Protein AF-A0A6M3MIG9-F1 (afdb_monomer_lite)

Organism: NCBI:txid1070528

Structure (mmCIF, N/CA/C/O backbone):
data_AF-A0A6M3MIG9-F1
#
_entry.id   AF-A0A6M3MIG9-F1
#
loop_
_atom_site.group_PDB
_atom_site.id
_atom_site.type_symbol
_atom_site.label_atom_id
_atom_site.label_alt_id
_atom_site.label_comp_id
_atom_site.label_asym_id
_atom_site.label_entity_id
_atom_site.label_seq_id
_atom_site.pdbx_PDB_ins_code
_atom_site.Cartn_x
_atom_site.Cartn_y
_atom_site.Cartn_z
_atom_site.occupancy
_atom_site.B_iso_or_equiv
_atom_site.auth_seq_id
_atom_site.auth_comp_id
_atom_site.auth_asym_id
_atom_site.auth_atom_id
_atom_site.pdbx_PDB_model_num
ATOM 1 N N . MET A 1 1 ? 23.418 -2.971 -23.888 1.00 85.25 1 MET A N 1
ATOM 2 C CA . MET A 1 1 ? 22.030 -2.584 -23.578 1.00 85.25 1 MET A CA 1
ATOM 3 C C . MET A 1 1 ? 21.922 -1.076 -23.610 1.00 85.25 1 MET A C 1
ATOM 5 O O . MET A 1 1 ? 22.909 -0.403 -23.329 1.00 85.25 1 MET A O 1
ATOM 9 N N . GLY A 1 2 ? 20.773 -0.553 -24.011 1.00 89.44 2 GLY A N 1
ATOM 10 C CA . GLY A 1 2 ? 20.554 0.882 -24.079 1.00 89.44 2 GLY A CA 1
ATOM 11 C C . GLY A 1 2 ? 19.147 1.228 -24.534 1.00 89.44 2 GLY A C 1
ATOM 12 O O . GLY A 1 2 ? 18.265 0.370 -24.618 1.00 89.44 2 GLY A O 1
ATOM 13 N N . PHE A 1 3 ? 18.958 2.510 -24.831 1.00 93.62 3 PHE A N 1
ATOM 14 C CA . PHE A 1 3 ? 17.668 3.055 -25.225 1.00 93.62 3 PHE A CA 1
ATOM 15 C C . PHE A 1 3 ? 17.783 3.844 -26.522 1.00 93.62 3 PHE A C 1
ATOM 17 O O . PHE A 1 3 ? 18.776 4.535 -26.757 1.00 93.62 3 PHE A O 1
ATOM 24 N N . VAL A 1 4 ? 16.749 3.760 -27.351 1.00 92.81 4 VAL A N 1
ATOM 25 C CA . VAL A 1 4 ? 16.538 4.662 -28.483 1.00 92.81 4 VAL A CA 1
ATOM 26 C C . VAL A 1 4 ? 15.350 5.548 -28.147 1.00 92.81 4 VAL A C 1
ATOM 28 O O . VAL A 1 4 ? 14.291 5.037 -27.796 1.00 92.81 4 VAL A O 1
ATOM 31 N N . ILE A 1 5 ? 15.521 6.863 -28.265 1.00 92.19 5 ILE A N 1
ATOM 32 C CA . ILE A 1 5 ? 14.450 7.843 -28.066 1.00 92.19 5 ILE A CA 1
ATOM 33 C C . ILE A 1 5 ? 14.329 8.667 -29.340 1.00 92.19 5 ILE A C 1
ATOM 35 O O . ILE A 1 5 ? 15.301 9.286 -29.778 1.00 92.19 5 ILE A O 1
ATOM 39 N N . ASN A 1 6 ? 13.148 8.659 -29.959 1.00 91.56 6 ASN A N 1
ATOM 40 C CA . ASN A 1 6 ? 12.876 9.368 -31.216 1.00 91.56 6 ASN A CA 1
ATOM 41 C C . ASN A 1 6 ? 13.921 9.056 -32.307 1.00 91.56 6 ASN A C 1
ATOM 43 O O . ASN A 1 6 ? 14.416 9.944 -33.001 1.00 91.56 6 ASN A O 1
ATOM 47 N N . GLY A 1 7 ? 14.302 7.778 -32.417 1.00 87.38 7 GLY A N 1
ATOM 48 C CA . GLY A 1 7 ? 15.275 7.286 -33.399 1.00 87.38 7 GLY A CA 1
ATOM 49 C C . GLY A 1 7 ? 16.748 7.556 -33.068 1.00 87.38 7 GLY A C 1
ATOM 50 O O . GLY A 1 7 ? 17.611 7.166 -33.850 1.00 87.38 7 GLY A O 1
ATOM 51 N N . LYS A 1 8 ? 17.060 8.182 -31.927 1.00 89.19 8 LYS A N 1
ATOM 52 C CA . LYS A 1 8 ? 18.436 8.467 -31.496 1.00 89.19 8 LYS A CA 1
ATOM 53 C C . LYS A 1 8 ? 18.850 7.566 -30.341 1.00 89.19 8 LYS A C 1
ATOM 55 O O . LYS A 1 8 ? 18.114 7.441 -29.365 1.00 89.19 8 LYS A O 1
ATOM 60 N N . ILE A 1 9 ? 20.037 6.972 -30.439 1.00 90.12 9 ILE A N 1
ATOM 61 C CA . ILE A 1 9 ? 20.631 6.198 -29.344 1.00 90.12 9 ILE A CA 1
ATOM 62 C C . ILE A 1 9 ? 20.960 7.143 -28.189 1.00 90.12 9 ILE A C 1
ATOM 64 O O . ILE A 1 9 ? 21.562 8.200 -28.387 1.00 90.12 9 ILE A O 1
ATOM 68 N N . VAL A 1 10 ? 20.573 6.747 -26.980 1.00 90.56 10 VAL A N 1
ATOM 69 C CA . VAL A 1 10 ? 20.927 7.456 -25.755 1.00 90.56 10 VAL A CA 1
ATOM 70 C C . VAL A 1 10 ? 22.252 6.918 -25.242 1.00 90.56 10 VAL A C 1
ATOM 72 O O . VAL A 1 10 ? 22.324 5.816 -24.701 1.00 90.56 10 VAL A O 1
ATOM 75 N N . ASP A 1 11 ? 23.300 7.719 -25.383 1.00 86.38 11 ASP A N 1
ATOM 76 C CA . ASP A 1 11 ? 24.572 7.452 -24.728 1.00 86.38 11 ASP A CA 1
ATOM 77 C C . ASP A 1 11 ? 24.468 7.827 -23.246 1.00 86.38 11 ASP A C 1
ATOM 79 O O . ASP A 1 11 ? 24.433 9.008 -22.887 1.00 86.38 11 ASP A O 1
ATOM 83 N N . LEU A 1 12 ? 24.421 6.818 -22.376 1.00 85.19 12 LEU A N 1
ATOM 84 C CA . LEU A 1 12 ? 24.358 7.025 -20.932 1.00 85.19 12 LEU A CA 1
ATOM 85 C C . LEU A 1 12 ? 25.639 7.653 -20.372 1.00 85.19 12 LEU A C 1
ATOM 87 O O . LEU A 1 12 ? 25.607 8.173 -19.263 1.00 85.19 12 LEU A O 1
ATOM 91 N N . THR A 1 13 ? 26.762 7.650 -21.090 1.00 81.31 13 THR A N 1
ATOM 92 C CA . THR A 1 13 ? 27.988 8.337 -20.651 1.00 81.31 13 THR A CA 1
ATOM 93 C C . THR A 1 13 ? 27.956 9.842 -20.933 1.00 81.31 13 THR A C 1
ATOM 95 O O . THR A 1 13 ? 28.685 10.598 -20.292 1.00 81.31 13 THR A O 1
ATOM 98 N N . SER A 1 14 ? 27.054 10.293 -21.809 1.00 79.56 14 SER A N 1
ATOM 99 C CA . SER A 1 14 ? 26.865 11.706 -22.143 1.00 79.56 14 SER A CA 1
ATOM 100 C C . SER A 1 14 ? 26.194 12.511 -21.017 1.00 79.56 14 SER A C 1
ATOM 102 O O . SER A 1 14 ? 25.499 11.967 -20.159 1.00 79.56 14 SER A O 1
ATOM 104 N N . GLN A 1 15 ? 26.327 13.841 -21.066 1.00 77.94 15 GLN A N 1
ATOM 105 C CA . GLN A 1 15 ? 25.590 14.780 -20.202 1.00 77.94 15 GLN A CA 1
ATOM 106 C C . GLN A 1 15 ? 24.192 15.138 -20.750 1.00 77.94 15 GLN A C 1
ATOM 108 O O . GLN A 1 15 ? 23.654 16.206 -20.462 1.00 77.94 15 GLN A O 1
ATOM 113 N N . SER A 1 16 ? 23.584 14.282 -21.577 1.00 85.75 16 SER A N 1
ATOM 114 C CA . SER A 1 16 ? 22.243 14.562 -22.105 1.00 85.75 16 SER A CA 1
ATOM 115 C C . SER A 1 16 ? 21.169 14.506 -21.007 1.00 85.75 16 SER A C 1
ATOM 117 O O . SER A 1 16 ? 21.268 13.722 -20.059 1.00 85.75 16 SER A O 1
ATOM 119 N N . LYS A 1 17 ? 20.085 15.285 -21.169 1.00 84.31 17 LYS A N 1
ATOM 120 C CA . LYS A 1 17 ? 18.944 15.283 -20.229 1.00 84.31 17 LYS A CA 1
ATOM 121 C C . LYS A 1 17 ? 18.348 13.884 -20.017 1.00 84.31 17 LYS A C 1
ATOM 123 O O . LYS A 1 17 ? 17.926 13.548 -18.915 1.00 84.31 17 LYS A O 1
ATOM 128 N N . TYR A 1 18 ? 18.346 13.054 -21.063 1.00 87.50 18 TYR A N 1
ATOM 129 C CA . TYR A 1 18 ? 17.854 11.678 -20.992 1.00 87.50 18 TYR A CA 1
ATOM 130 C C . TYR A 1 18 ? 18.800 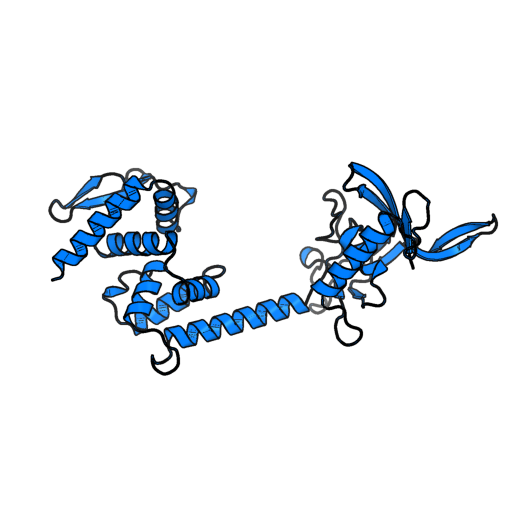10.772 -20.211 1.00 87.50 18 TYR A C 1
ATOM 132 O O . TYR A 1 18 ? 18.331 10.009 -19.374 1.00 87.50 18 TYR A O 1
ATOM 140 N N . ALA A 1 19 ? 20.112 10.880 -20.437 1.00 88.81 19 ALA A N 1
ATOM 141 C CA . ALA A 1 19 ? 21.098 10.093 -19.703 1.00 88.81 19 ALA A CA 1
ATOM 142 C C . ALA A 1 19 ? 21.037 10.373 -18.194 1.00 88.81 19 ALA A C 1
ATOM 144 O O . ALA A 1 19 ? 21.037 9.428 -17.408 1.00 88.81 19 ALA A O 1
ATOM 145 N N . ALA A 1 20 ? 20.912 11.645 -17.797 1.00 87.44 20 ALA A N 1
ATOM 146 C CA . ALA A 1 20 ? 20.727 12.029 -16.397 1.00 87.44 20 ALA A CA 1
ATOM 147 C C . ALA A 1 20 ? 19.439 11.424 -15.812 1.00 87.44 20 ALA A C 1
ATOM 149 O O . ALA A 1 20 ? 19.500 10.656 -14.856 1.00 87.44 20 ALA A O 1
ATOM 150 N N . ARG A 1 21 ? 18.289 11.655 -16.465 1.00 87.62 21 ARG A N 1
ATOM 151 C CA . ARG A 1 21 ? 16.983 11.119 -16.037 1.00 87.62 21 ARG A CA 1
ATOM 152 C C . ARG A 1 21 ? 16.985 9.595 -15.886 1.00 87.62 21 ARG A C 1
ATOM 154 O O . ARG A 1 21 ? 16.401 9.078 -14.938 1.00 87.62 21 ARG A O 1
ATOM 161 N N . ILE A 1 22 ? 17.585 8.873 -16.833 1.00 92.88 22 ILE A N 1
ATOM 162 C CA . ILE A 1 22 ? 17.652 7.407 -16.790 1.00 92.88 22 ILE A CA 1
ATOM 163 C C . ILE A 1 22 ? 18.525 6.963 -15.616 1.00 92.88 22 ILE A C 1
ATOM 165 O O . ILE A 1 22 ? 18.083 6.131 -14.830 1.00 92.88 22 ILE A O 1
ATOM 169 N N . LYS A 1 23 ? 19.719 7.542 -15.448 1.00 93.12 23 LYS A N 1
ATOM 170 C CA . LYS A 1 23 ? 20.626 7.203 -14.341 1.00 93.12 23 LYS A CA 1
ATOM 171 C C . LYS A 1 23 ? 20.009 7.462 -12.971 1.00 93.12 23 LYS A C 1
ATOM 173 O O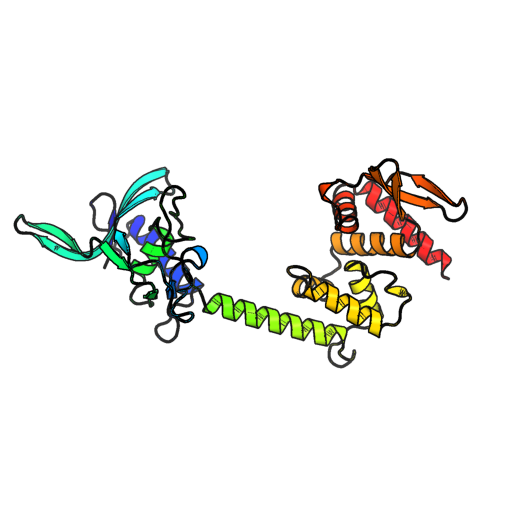 . LYS A 1 23 ? 20.127 6.610 -12.094 1.00 93.12 23 LYS A O 1
ATOM 178 N N . ASP A 1 24 ? 19.340 8.598 -12.799 1.00 92.12 24 ASP A N 1
ATOM 179 C CA . ASP A 1 24 ? 18.688 8.944 -11.537 1.00 92.12 24 ASP A CA 1
ATOM 180 C C . ASP A 1 24 ? 17.574 7.942 -11.216 1.00 92.12 24 ASP A C 1
ATOM 182 O O . ASP A 1 24 ? 17.546 7.368 -10.130 1.00 92.12 24 ASP A O 1
ATOM 186 N N . ALA A 1 25 ? 16.727 7.618 -12.198 1.00 91.94 25 ALA A N 1
ATOM 187 C CA . ALA A 1 25 ? 15.684 6.611 -12.026 1.00 91.94 25 ALA A CA 1
ATOM 188 C C . ALA A 1 25 ? 16.252 5.206 -11.755 1.00 91.94 25 ALA A C 1
ATOM 190 O O . ALA A 1 25 ? 15.705 4.459 -10.947 1.00 91.94 25 ALA A O 1
ATOM 191 N N . GLN A 1 26 ? 17.353 4.827 -12.408 1.00 94.06 26 GLN A N 1
ATOM 192 C CA . GLN A 1 26 ? 18.036 3.563 -12.134 1.00 94.06 26 GLN A CA 1
ATOM 193 C C . GLN A 1 26 ? 18.577 3.525 -10.708 1.00 94.06 26 GLN A C 1
ATOM 195 O O . GLN A 1 26 ? 18.400 2.523 -10.023 1.00 94.06 26 GLN A O 1
ATOM 200 N N . LYS A 1 27 ? 19.181 4.618 -10.235 1.00 93.12 27 LYS A N 1
ATOM 201 C CA . LYS A 1 27 ? 19.656 4.739 -8.857 1.00 93.12 27 LYS A CA 1
ATOM 202 C C . LYS A 1 27 ? 18.508 4.597 -7.855 1.00 93.12 27 LYS A C 1
ATOM 204 O O . LYS A 1 27 ? 18.625 3.795 -6.935 1.00 93.12 27 LYS A O 1
ATOM 209 N N . GLU A 1 28 ? 17.385 5.280 -8.081 1.00 91.31 28 GLU A N 1
ATOM 210 C CA . GLU A 1 28 ? 16.181 5.142 -7.249 1.00 91.31 28 GLU A CA 1
ATOM 211 C C . GLU A 1 28 ? 15.673 3.695 -7.202 1.00 91.31 28 GLU A C 1
ATOM 213 O O . GLU A 1 28 ? 15.325 3.196 -6.137 1.00 91.31 28 GLU A O 1
ATOM 218 N N . ILE A 1 29 ? 15.646 2.997 -8.343 1.00 90.75 29 ILE A N 1
ATOM 219 C CA . ILE A 1 29 ? 15.250 1.582 -8.414 1.00 90.75 29 ILE A CA 1
ATOM 220 C C . ILE A 1 29 ? 16.219 0.714 -7.601 1.00 90.75 29 ILE A C 1
ATOM 222 O O . ILE A 1 29 ? 15.779 -0.143 -6.836 1.00 90.75 29 ILE A O 1
ATOM 226 N N . ILE A 1 30 ? 17.529 0.930 -7.748 1.00 89.12 30 ILE A N 1
ATOM 227 C CA . ILE A 1 30 ? 18.557 0.172 -7.024 1.00 89.12 30 ILE A CA 1
ATOM 228 C C . ILE A 1 30 ? 18.407 0.352 -5.518 1.00 89.12 30 ILE A C 1
ATOM 230 O O . ILE A 1 30 ? 18.458 -0.634 -4.788 1.00 89.12 30 ILE A O 1
ATOM 234 N N . GLU A 1 31 ? 18.220 1.590 -5.063 1.00 87.31 31 GLU A N 1
ATOM 235 C CA . GLU A 1 31 ? 18.056 1.919 -3.648 1.00 87.31 31 GLU A CA 1
ATOM 236 C C . GLU A 1 31 ? 16.742 1.359 -3.101 1.00 87.31 31 GLU A C 1
ATOM 238 O O . GLU A 1 31 ? 16.746 0.672 -2.082 1.00 87.31 31 GLU A O 1
ATOM 243 N N . LYS A 1 32 ? 15.629 1.580 -3.810 1.00 84.38 32 LYS A N 1
ATOM 244 C CA . LYS A 1 32 ? 14.295 1.140 -3.389 1.00 84.38 32 LYS A CA 1
ATOM 245 C C . LYS A 1 32 ? 14.199 -0.375 -3.229 1.00 84.38 32 LYS A C 1
ATOM 247 O O . LYS A 1 32 ? 13.591 -0.844 -2.274 1.00 84.38 32 LYS A O 1
ATOM 252 N N . TYR A 1 33 ? 14.770 -1.126 -4.167 1.00 82.75 33 TYR A N 1
ATOM 253 C CA . TYR A 1 33 ? 14.686 -2.589 -4.189 1.00 82.75 33 TYR A CA 1
ATOM 254 C C . TYR A 1 33 ? 15.963 -3.277 -3.692 1.00 82.75 33 TYR A C 1
ATOM 256 O O . TYR A 1 33 ? 16.119 -4.486 -3.862 1.00 82.75 33 TYR A O 1
ATOM 264 N N . GLU A 1 34 ? 16.889 -2.506 -3.115 1.00 80.69 34 GLU A N 1
ATOM 265 C CA . GLU A 1 34 ? 18.177 -2.964 -2.586 1.00 80.69 34 GLU A CA 1
ATOM 266 C C . GLU A 1 34 ? 18.931 -3.915 -3.523 1.00 80.69 34 GLU A C 1
ATOM 268 O O . GLU A 1 34 ? 19.469 -4.950 -3.113 1.00 80.69 34 GLU A O 1
ATOM 273 N N . LEU A 1 35 ? 18.985 -3.555 -4.808 1.00 83.44 35 LEU A N 1
ATOM 274 C CA . LEU A 1 35 ? 19.625 -4.351 -5.852 1.00 83.44 35 LEU A CA 1
ATOM 275 C C . LEU A 1 35 ? 21.149 -4.366 -5.668 1.00 83.44 35 LEU A C 1
ATOM 277 O O . LEU A 1 35 ? 21.892 -3.618 -6.300 1.00 83.44 35 LEU A O 1
ATOM 281 N N . THR A 1 36 ? 21.639 -5.239 -4.789 1.00 74.75 36 THR A N 1
ATOM 282 C CA . THR A 1 36 ? 23.072 -5.457 -4.565 1.00 74.75 36 THR A CA 1
ATOM 283 C C . THR A 1 36 ? 23.602 -6.613 -5.414 1.00 74.75 36 THR A C 1
ATOM 285 O O . THR A 1 36 ? 22.863 -7.497 -5.842 1.00 74.75 36 THR A O 1
ATOM 288 N N . LYS A 1 37 ? 24.928 -6.670 -5.610 1.00 61.22 37 LYS A N 1
ATOM 289 C CA . LYS A 1 37 ? 25.597 -7.769 -6.336 1.00 61.22 37 LYS A CA 1
ATOM 290 C C . LYS A 1 37 ? 25.399 -9.163 -5.709 1.00 61.22 37 LYS A C 1
ATOM 292 O O . LYS A 1 37 ? 25.802 -10.134 -6.341 1.00 61.22 37 LYS A O 1
ATOM 297 N N . LYS A 1 38 ? 24.869 -9.277 -4.481 1.00 57.22 38 LYS A N 1
ATOM 298 C CA . LYS A 1 38 ? 24.836 -10.542 -3.728 1.00 57.22 38 LYS A CA 1
ATOM 299 C C . LYS A 1 38 ? 23.438 -11.080 -3.406 1.00 57.22 38 LYS A C 1
ATOM 301 O O . LYS A 1 38 ? 23.336 -12.294 -3.274 1.00 57.22 38 LYS A O 1
ATOM 306 N N . THR A 1 39 ? 22.395 -10.255 -3.251 1.00 54.25 39 THR A N 1
ATOM 307 C CA . THR A 1 39 ? 21.200 -10.731 -2.512 1.00 54.25 39 THR A CA 1
ATOM 308 C C . THR A 1 39 ? 19.829 -10.170 -2.902 1.00 54.25 39 THR A C 1
ATOM 310 O O . THR A 1 39 ? 18.873 -10.444 -2.184 1.00 54.25 39 THR A O 1
ATOM 313 N N . ALA A 1 40 ? 19.649 -9.475 -4.026 1.00 59.91 40 ALA A N 1
ATOM 314 C CA . ALA A 1 40 ? 18.302 -9.059 -4.433 1.00 59.91 40 ALA A CA 1
ATOM 315 C C . ALA A 1 40 ? 18.025 -9.369 -5.903 1.00 59.91 40 ALA A C 1
ATOM 317 O O . ALA A 1 40 ? 18.710 -8.878 -6.801 1.00 59.91 40 ALA A O 1
ATOM 318 N N . ASN A 1 41 ? 16.993 -10.183 -6.115 1.00 77.81 41 ASN A N 1
ATOM 319 C CA . ASN A 1 41 ? 16.417 -10.445 -7.421 1.00 77.81 41 ASN A CA 1
ATOM 320 C C . ASN A 1 41 ? 15.002 -9.871 -7.434 1.00 77.81 41 ASN A C 1
ATOM 322 O O . ASN A 1 41 ? 14.200 -10.185 -6.553 1.00 77.81 41 ASN A O 1
ATOM 326 N N . LEU A 1 42 ? 14.685 -9.071 -8.446 1.00 86.62 42 LEU A N 1
ATOM 327 C CA . LEU A 1 42 ? 13.318 -8.653 -8.706 1.00 86.62 42 LEU A CA 1
ATOM 328 C C . LEU A 1 42 ? 12.605 -9.734 -9.498 1.00 86.62 42 LEU A C 1
ATOM 330 O O . LEU A 1 42 ? 13.080 -10.181 -10.544 1.00 86.62 42 LEU A O 1
ATOM 334 N N . ARG A 1 43 ? 11.442 -10.141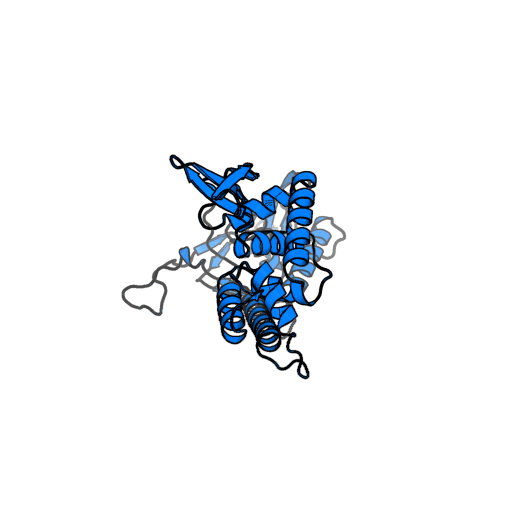 -9.000 1.00 89.12 43 ARG A N 1
ATOM 335 C CA . ARG A 1 43 ? 10.615 -11.133 -9.666 1.00 89.12 43 ARG A CA 1
ATOM 336 C C . ARG A 1 43 ? 9.463 -10.437 -10.369 1.00 89.12 43 ARG A C 1
ATOM 338 O O . ARG A 1 43 ? 8.622 -9.816 -9.736 1.00 89.12 43 ARG A O 1
ATOM 345 N N . PHE A 1 44 ? 9.401 -10.573 -11.681 1.00 90.12 44 PHE A N 1
ATOM 346 C CA . PHE A 1 44 ? 8.234 -10.194 -12.466 1.00 90.12 44 PHE A CA 1
ATOM 347 C C . PHE A 1 44 ? 7.398 -11.442 -12.724 1.00 90.12 44 PHE A C 1
ATOM 349 O O . PHE A 1 44 ? 7.952 -12.467 -13.112 1.00 90.12 44 PHE A O 1
ATOM 356 N N . VAL A 1 45 ? 6.089 -11.383 -12.483 1.00 90.00 45 VAL A N 1
ATOM 357 C CA . VAL A 1 45 ? 5.172 -12.539 -12.554 1.00 90.00 45 VAL A CA 1
ATOM 358 C C . VAL A 1 45 ? 3.849 -12.170 -13.218 1.00 90.00 45 VAL A C 1
ATOM 360 O O . VAL A 1 45 ? 3.528 -10.989 -13.367 1.00 90.00 45 VAL A O 1
ATOM 363 N N . TYR A 1 46 ? 3.044 -13.177 -13.563 1.00 88.38 46 TYR A N 1
ATOM 364 C CA . TYR A 1 46 ? 1.644 -12.943 -13.911 1.00 88.38 46 TYR A CA 1
ATOM 365 C C . TYR A 1 46 ? 0.850 -12.342 -12.731 1.00 88.38 46 TYR A C 1
ATOM 367 O O . TYR A 1 46 ? 1.013 -12.767 -11.586 1.00 88.38 46 TYR A O 1
ATOM 375 N N . PRO A 1 47 ? -0.046 -11.378 -12.990 1.00 84.88 47 PRO A N 1
ATOM 376 C CA . PRO A 1 47 ? -1.074 -10.945 -12.050 1.00 84.88 47 PRO A CA 1
ATOM 377 C C . PRO A 1 47 ? -1.971 -12.103 -11.588 1.00 84.88 47 PRO A C 1
ATOM 379 O O . PRO A 1 47 ? -2.378 -12.930 -12.402 1.00 84.88 47 PRO A O 1
ATOM 382 N N . ASP A 1 48 ? -2.333 -12.137 -10.300 1.00 81.25 48 ASP A N 1
ATOM 383 C CA . ASP A 1 48 ? -3.079 -13.265 -9.706 1.00 81.25 48 ASP A CA 1
ATOM 384 C C . ASP A 1 48 ? -4.457 -13.445 -10.351 1.00 81.25 48 ASP A C 1
ATOM 386 O O . ASP A 1 48 ? -4.922 -14.561 -10.540 1.00 81.25 48 ASP A O 1
ATOM 390 N N . ASN A 1 49 ? -5.088 -12.343 -10.758 1.00 76.44 49 ASN A N 1
ATOM 391 C CA . ASN A 1 49 ? -6.374 -12.337 -11.451 1.00 76.44 49 ASN A CA 1
ATOM 392 C C . ASN A 1 49 ? -6.307 -12.883 -12.889 1.00 76.44 49 ASN A C 1
ATOM 394 O O . ASN A 1 49 ? -7.348 -13.167 -13.480 1.00 76.44 49 ASN A O 1
ATOM 398 N N . LEU A 1 50 ? -5.111 -12.993 -13.472 1.00 77.75 50 LEU A N 1
ATOM 399 C CA . LEU A 1 50 ? -4.908 -13.631 -14.774 1.00 77.75 50 LEU A CA 1
ATOM 400 C C . LEU A 1 50 ? -4.570 -15.113 -14.642 1.00 77.75 50 LEU A C 1
ATOM 402 O O . LEU A 1 50 ? -4.781 -15.856 -15.599 1.00 77.75 50 LEU A O 1
ATOM 406 N N . ILE A 1 51 ? -4.092 -15.532 -13.470 1.00 78.31 51 ILE A N 1
ATOM 407 C CA . ILE A 1 51 ? -3.783 -16.921 -13.167 1.00 78.31 51 ILE A CA 1
ATOM 408 C C . ILE A 1 51 ? -5.087 -17.681 -12.914 1.00 78.31 51 ILE A C 1
ATOM 410 O O . ILE A 1 51 ? -5.762 -17.488 -11.904 1.00 78.31 51 ILE A O 1
ATOM 414 N N . ARG A 1 52 ? -5.444 -18.582 -13.830 1.00 75.69 52 ARG A N 1
ATOM 415 C CA . ARG A 1 52 ? -6.568 -19.507 -13.629 1.00 75.69 52 ARG A CA 1
ATOM 416 C C . ARG A 1 52 ? -6.062 -20.794 -12.997 1.00 75.69 52 ARG A C 1
ATOM 418 O O . ARG A 1 52 ? -5.040 -21.323 -13.425 1.00 75.69 52 ARG A O 1
ATOM 425 N N . LYS A 1 53 ? -6.770 -21.307 -11.987 1.00 72.12 53 LYS A N 1
ATOM 426 C CA . LYS A 1 53 ? -6.479 -22.637 -11.435 1.00 72.12 53 LYS A CA 1
ATOM 427 C C . LYS A 1 53 ? -6.757 -23.685 -12.504 1.00 72.12 53 LYS A C 1
ATOM 429 O O . LYS A 1 53 ? -7.837 -23.668 -13.086 1.00 72.12 53 LYS A O 1
ATOM 434 N N . ASN A 1 54 ? -5.803 -24.580 -12.729 1.00 72.38 54 ASN A N 1
ATOM 435 C CA . ASN A 1 54 ? -6.025 -25.727 -13.590 1.00 72.38 54 ASN A CA 1
ATOM 436 C C . ASN A 1 54 ? -6.910 -26.748 -12.851 1.00 72.38 54 ASN A C 1
ATOM 438 O O . ASN A 1 54 ? -6.522 -27.194 -11.765 1.00 72.38 54 ASN A O 1
ATOM 442 N N . PRO A 1 55 ? -8.103 -27.076 -13.386 1.00 76.19 55 PRO A N 1
ATOM 443 C CA . PRO A 1 55 ? -9.018 -28.020 -12.750 1.00 76.19 55 PRO A CA 1
ATOM 444 C C . PRO A 1 55 ? -8.450 -29.446 -12.704 1.00 76.19 55 PRO A C 1
ATOM 446 O O . PRO A 1 55 ? -8.753 -30.181 -11.768 1.00 76.19 55 PRO A O 1
ATOM 449 N N . ASP A 1 56 ? -7.572 -29.800 -13.645 1.00 79.12 56 ASP A N 1
ATOM 450 C CA . ASP A 1 56 ? -6.945 -31.119 -13.754 1.00 79.12 56 ASP A CA 1
ATOM 451 C C . ASP A 1 56 ? -5.630 -31.217 -12.956 1.00 79.12 56 ASP A C 1
ATOM 453 O O . ASP A 1 56 ? -5.198 -32.306 -12.577 1.00 79.12 56 ASP A O 1
ATOM 457 N N . ASN A 1 57 ? -4.973 -30.083 -12.670 1.00 71.31 57 ASN A N 1
ATOM 458 C CA . ASN A 1 57 ? -3.749 -30.022 -11.864 1.00 71.31 57 ASN A CA 1
ATOM 459 C C . ASN A 1 57 ? -3.698 -28.765 -10.970 1.00 71.31 57 ASN A C 1
ATOM 461 O O . ASN A 1 57 ? -3.132 -27.746 -11.373 1.00 71.31 57 ASN A O 1
ATOM 465 N N . PRO A 1 58 ? -4.179 -28.839 -9.715 1.00 69.44 58 PRO A N 1
ATOM 466 C CA . PRO A 1 58 ? -4.294 -27.678 -8.825 1.00 69.44 58 PRO A CA 1
ATOM 467 C C . PRO A 1 58 ? -2.979 -26.945 -8.514 1.00 69.44 58 PRO A C 1
ATOM 469 O O . PRO A 1 58 ? -3.011 -25.799 -8.068 1.00 69.44 58 PRO A O 1
ATOM 472 N N . ASN A 1 59 ? -1.827 -27.585 -8.746 1.00 60.38 59 ASN A N 1
ATOM 473 C CA . ASN A 1 59 ? -0.502 -27.017 -8.489 1.00 60.38 59 ASN A CA 1
ATOM 474 C C . ASN A 1 59 ? 0.078 -26.253 -9.694 1.00 60.38 59 ASN A C 1
ATOM 476 O O . ASN A 1 59 ? 1.189 -25.729 -9.600 1.00 60.38 59 ASN A O 1
ATOM 480 N N . ARG A 1 60 ? -0.630 -26.197 -10.833 1.00 55.25 60 ARG A N 1
ATOM 481 C CA . ARG A 1 60 ? -0.209 -25.457 -12.032 1.00 55.25 60 ARG A CA 1
ATOM 482 C C . ARG A 1 60 ? -1.305 -24.492 -12.501 1.00 55.25 60 ARG A C 1
ATOM 484 O O . ARG A 1 60 ? -2.488 -24.813 -12.404 1.00 55.25 60 ARG A O 1
ATOM 491 N N . PRO A 1 61 ? -0.942 -23.303 -13.002 1.00 62.78 61 PRO A N 1
ATOM 492 C CA . PRO A 1 61 ? -1.906 -22.410 -13.627 1.00 62.78 61 PRO A CA 1
ATOM 493 C C . PRO A 1 61 ? -2.353 -22.973 -14.989 1.00 62.78 61 PRO A C 1
ATOM 495 O O . PRO A 1 61 ? -1.533 -23.488 -15.743 1.00 62.78 61 PRO A O 1
ATOM 498 N N . ASP A 1 62 ? -3.646 -22.879 -15.293 1.00 65.81 62 ASP A N 1
ATOM 499 C CA . ASP A 1 62 ? -4.254 -23.252 -16.585 1.00 65.81 62 ASP A CA 1
ATOM 500 C C . ASP A 1 62 ? -3.938 -22.217 -17.671 1.00 65.81 62 ASP A C 1
ATOM 502 O O . ASP A 1 62 ? -3.628 -22.514 -18.819 1.00 65.81 62 ASP A O 1
ATOM 506 N N . HIS A 1 63 ? -3.979 -20.954 -17.256 1.00 67.50 63 HIS A N 1
ATOM 507 C CA . HIS A 1 63 ? -3.755 -19.769 -18.064 1.00 67.50 63 HIS A CA 1
ATOM 508 C C . HIS A 1 63 ? -3.135 -18.674 -17.186 1.00 67.50 63 HIS A C 1
ATOM 510 O O . HIS A 1 63 ? -3.350 -18.695 -15.968 1.00 67.50 63 HIS A O 1
ATOM 516 N N . PRO A 1 64 ? -2.416 -17.702 -17.776 1.00 62.72 64 PRO A N 1
ATOM 517 C CA . PRO A 1 64 ? -2.254 -17.476 -19.218 1.00 62.72 64 PRO A CA 1
ATOM 518 C C . PRO A 1 64 ? -1.111 -18.285 -19.860 1.00 62.72 64 PRO A C 1
ATOM 520 O O . PRO A 1 64 ? -0.139 -18.641 -19.198 1.00 62.72 64 PRO A O 1
ATOM 523 N N . ASN A 1 65 ? -1.231 -18.532 -21.172 1.00 66.69 65 ASN A N 1
ATOM 524 C CA . ASN A 1 65 ? -0.108 -18.954 -22.019 1.00 66.69 65 ASN A CA 1
ATOM 525 C C . ASN A 1 65 ? 0.945 -17.830 -22.089 1.00 66.69 65 ASN A C 1
ATOM 527 O O . ASN A 1 65 ? 0.662 -16.684 -21.716 1.00 66.69 65 ASN A O 1
ATOM 531 N N . SER A 1 66 ? 2.148 -18.141 -22.578 1.00 76.00 66 SER A N 1
ATOM 532 C CA . SER A 1 66 ? 3.179 -17.129 -22.807 1.00 76.00 66 SER A CA 1
ATOM 533 C C . SER A 1 66 ? 2.660 -15.982 -23.680 1.00 76.00 66 SER A C 1
ATOM 535 O O . SER A 1 66 ? 1.757 -16.150 -24.502 1.00 76.00 66 SER A O 1
ATOM 537 N N . PHE A 1 67 ? 3.202 -14.784 -23.473 1.00 84.31 67 PHE A N 1
ATOM 538 C CA . PHE A 1 67 ? 2.892 -13.633 -24.316 1.00 84.31 67 PHE A CA 1
ATOM 539 C C . PHE A 1 67 ? 4.176 -12.916 -24.712 1.00 84.31 67 PHE A C 1
ATOM 541 O O . PHE A 1 67 ? 5.187 -13.010 -24.021 1.00 84.31 67 PHE A O 1
ATOM 548 N N . THR A 1 68 ? 4.113 -12.158 -25.798 1.00 88.62 68 THR A N 1
ATOM 549 C CA . THR A 1 68 ? 5.245 -11.377 -26.295 1.00 88.62 68 THR A CA 1
ATOM 550 C C . THR A 1 68 ? 5.139 -9.927 -25.825 1.00 88.62 68 THR A C 1
ATOM 552 O O . THR A 1 68 ? 4.103 -9.280 -26.008 1.00 88.62 68 THR A O 1
ATOM 555 N N . LEU A 1 69 ? 6.195 -9.426 -25.181 1.00 89.31 69 LEU A N 1
ATOM 556 C CA . LEU A 1 69 ? 6.346 -8.026 -24.803 1.00 89.31 69 LEU A CA 1
ATOM 557 C C . LEU A 1 69 ? 7.176 -7.304 -25.862 1.00 89.31 69 LEU A C 1
ATOM 559 O O . LEU A 1 69 ? 8.343 -7.635 -26.054 1.00 89.31 69 LEU A O 1
ATOM 563 N N . ASP A 1 70 ? 6.594 -6.293 -26.497 1.00 90.50 70 ASP A N 1
ATOM 564 C CA . ASP A 1 70 ? 7.320 -5.430 -27.426 1.00 90.50 70 ASP A CA 1
ATOM 565 C C . ASP A 1 70 ? 8.172 -4.415 -26.651 1.00 90.50 70 ASP A C 1
ATOM 567 O O . ASP A 1 70 ? 7.680 -3.728 -25.751 1.00 90.50 70 ASP A O 1
ATOM 571 N N . TYR A 1 71 ? 9.446 -4.274 -27.017 1.00 93.81 71 TYR A N 1
ATOM 572 C CA . TYR A 1 71 ? 10.372 -3.311 -26.407 1.00 93.81 71 TYR A CA 1
ATOM 573 C C . TYR A 1 71 ? 10.315 -1.943 -27.084 1.00 93.81 71 TYR A C 1
ATOM 575 O O . TYR A 1 71 ? 11.333 -1.294 -27.327 1.00 93.81 71 TYR A O 1
ATOM 583 N N . ARG A 1 72 ? 9.095 -1.496 -27.387 1.00 94.69 72 ARG A N 1
ATOM 584 C CA . ARG A 1 72 ? 8.803 -0.194 -27.977 1.00 94.69 72 ARG A CA 1
ATOM 585 C C . ARG A 1 72 ? 7.536 0.382 -27.371 1.00 94.69 72 ARG A C 1
ATOM 587 O O . ARG A 1 72 ? 6.509 -0.288 -27.345 1.00 94.69 72 ARG A O 1
ATOM 594 N N . GLU A 1 73 ? 7.605 1.630 -26.935 1.00 94.44 73 GLU A N 1
ATOM 595 C CA . GLU A 1 73 ? 6.463 2.341 -26.376 1.00 94.44 73 GLU A CA 1
ATOM 596 C C . GLU A 1 73 ? 6.479 3.815 -26.747 1.00 94.44 73 GLU A C 1
ATOM 598 O O . GLU A 1 73 ? 7.532 4.436 -26.877 1.00 94.44 73 GLU A O 1
ATOM 603 N N . THR A 1 74 ? 5.285 4.379 -26.878 1.00 93.50 74 THR A N 1
ATOM 604 C CA . THR A 1 74 ? 5.099 5.824 -26.972 1.00 93.50 74 THR A CA 1
ATOM 605 C C . THR A 1 74 ? 4.769 6.350 -25.583 1.00 93.50 74 THR A C 1
ATOM 607 O O . THR A 1 74 ? 3.842 5.855 -24.944 1.00 93.50 74 THR A O 1
ATOM 610 N N . VAL A 1 75 ? 5.533 7.332 -25.110 1.00 90.81 75 VAL A N 1
ATOM 611 C CA . VAL A 1 75 ? 5.348 7.943 -23.787 1.00 90.81 75 VAL A CA 1
ATOM 612 C C . VAL A 1 75 ? 5.179 9.448 -23.915 1.00 90.81 75 VAL A C 1
ATOM 614 O O . VAL A 1 75 ? 5.701 10.061 -24.846 1.00 90.81 75 VAL A O 1
ATOM 617 N N . ILE A 1 76 ? 4.479 10.044 -22.956 1.00 86.81 76 ILE A N 1
ATOM 618 C CA . ILE A 1 76 ? 4.447 11.496 -22.785 1.00 86.81 76 ILE A CA 1
ATOM 619 C C . ILE A 1 76 ? 5.496 11.845 -21.732 1.00 86.81 76 ILE A C 1
ATOM 621 O O . ILE A 1 76 ? 5.457 11.352 -20.604 1.00 86.81 76 ILE A O 1
ATOM 625 N N . SER A 1 77 ? 6.475 12.652 -22.109 1.00 81.81 77 SER A N 1
ATOM 626 C CA . SER A 1 77 ? 7.531 13.106 -21.214 1.00 81.81 77 SER A CA 1
ATOM 627 C C . SER A 1 77 ? 7.018 14.117 -20.184 1.00 81.81 77 SER A C 1
ATOM 629 O O . SER A 1 77 ? 5.960 14.719 -20.369 1.00 81.81 77 SER A O 1
ATOM 631 N N . PRO A 1 78 ? 7.780 14.379 -19.104 1.00 77.25 78 PRO A N 1
ATOM 632 C CA . PRO A 1 78 ? 7.404 15.393 -18.116 1.00 77.25 78 PRO A CA 1
ATOM 633 C C . PRO A 1 78 ? 7.230 16.805 -18.696 1.00 77.25 78 PRO A C 1
ATOM 635 O O . PRO A 1 78 ? 6.494 17.605 -18.132 1.00 77.25 78 PRO A O 1
ATOM 638 N N . ASP A 1 79 ? 7.898 17.113 -19.814 1.00 81.62 79 ASP A N 1
ATOM 639 C CA . ASP A 1 79 ? 7.760 18.381 -20.542 1.00 81.62 79 ASP A CA 1
ATOM 640 C C . ASP A 1 79 ? 6.594 18.376 -21.559 1.00 81.62 79 ASP A C 1
ATOM 642 O O . ASP A 1 79 ? 6.429 19.334 -22.308 1.00 81.62 79 ASP A O 1
ATOM 646 N N . GLY A 1 80 ? 5.762 17.326 -21.566 1.00 82.81 80 GLY A N 1
ATOM 647 C CA . GLY A 1 80 ? 4.548 17.213 -22.381 1.00 82.81 80 GLY A CA 1
ATOM 648 C C . GLY A 1 80 ? 4.775 16.743 -23.820 1.00 82.81 80 GLY A C 1
ATOM 649 O O . GLY A 1 80 ? 3.818 16.664 -24.590 1.00 82.81 80 GLY A O 1
ATOM 650 N N . ASN A 1 81 ? 6.011 16.414 -24.200 1.00 88.44 81 ASN A N 1
ATOM 651 C CA . ASN A 1 81 ? 6.331 15.927 -25.539 1.00 88.44 81 ASN A CA 1
ATOM 652 C C . ASN A 1 81 ? 6.001 14.439 -25.697 1.00 88.44 81 ASN A C 1
ATOM 654 O O . ASN A 1 81 ? 6.116 13.645 -24.767 1.00 88.44 81 ASN A O 1
ATOM 658 N N . ILE A 1 82 ? 5.631 14.047 -26.915 1.00 92.75 82 ILE A N 1
ATOM 659 C CA . ILE A 1 82 ? 5.443 12.641 -27.274 1.00 92.75 82 ILE A CA 1
ATOM 660 C C . ILE A 1 82 ? 6.798 12.065 -27.702 1.00 92.75 82 ILE A C 1
ATOM 662 O O . ILE A 1 82 ? 7.451 12.590 -28.606 1.00 92.75 82 ILE A O 1
ATOM 666 N N . GLU A 1 83 ? 7.222 10.980 -27.059 1.00 93.69 83 GLU A N 1
ATOM 667 C CA . GLU A 1 83 ? 8.508 10.321 -27.289 1.00 93.69 83 GLU A CA 1
ATOM 668 C C . GLU A 1 83 ? 8.306 8.839 -27.665 1.00 93.69 83 GLU A C 1
ATOM 670 O O . GLU A 1 83 ? 7.608 8.105 -26.966 1.00 93.69 83 GLU A O 1
ATOM 675 N N . ASP A 1 84 ? 8.943 8.373 -28.747 1.00 94.19 84 ASP A N 1
ATOM 676 C CA . ASP A 1 84 ? 9.053 6.949 -29.114 1.00 94.19 84 ASP A CA 1
ATOM 677 C C . ASP A 1 84 ? 10.285 6.357 -28.432 1.00 94.19 84 ASP A C 1
ATOM 679 O O . ASP A 1 84 ? 11.419 6.626 -28.839 1.00 94.19 84 ASP A O 1
ATOM 683 N N . TRP A 1 85 ? 10.059 5.562 -27.393 1.00 94.81 85 TRP A N 1
ATOM 684 C CA . TRP A 1 85 ? 11.097 4.873 -26.643 1.00 94.81 85 TRP A CA 1
ATOM 685 C C . TRP A 1 85 ? 11.251 3.441 -27.140 1.00 94.81 85 TRP A C 1
ATOM 687 O O . TRP A 1 85 ? 10.267 2.764 -27.443 1.00 94.81 85 TRP A O 1
ATOM 697 N N . ARG A 1 86 ? 12.492 2.952 -27.183 1.00 94.81 86 ARG A N 1
ATOM 698 C CA . ARG A 1 86 ? 12.809 1.539 -27.423 1.00 94.81 86 ARG A CA 1
ATOM 699 C C . ARG A 1 86 ? 13.925 1.073 -26.510 1.00 94.81 86 ARG A C 1
ATOM 701 O O . ARG A 1 86 ? 14.918 1.783 -26.363 1.00 94.81 86 ARG A O 1
ATOM 708 N N . TYR A 1 87 ? 13.773 -0.114 -25.942 1.00 95.00 87 TYR A N 1
ATOM 709 C CA . TYR A 1 87 ? 14.842 -0.817 -25.239 1.00 95.00 87 TYR A CA 1
ATOM 710 C C . TYR A 1 87 ? 15.540 -1.779 -26.201 1.00 95.00 87 TYR A C 1
ATOM 712 O O . TYR A 1 87 ? 14.900 -2.357 -27.076 1.00 95.00 87 TYR A O 1
ATOM 720 N N . PHE A 1 88 ? 16.853 -1.938 -26.051 1.00 93.75 88 PHE A N 1
ATOM 721 C CA . PHE A 1 88 ? 17.619 -2.922 -26.808 1.00 93.75 88 PHE A CA 1
ATOM 722 C C . PHE A 1 88 ? 18.780 -3.472 -25.986 1.00 93.75 88 PHE A C 1
ATOM 724 O O . PHE A 1 88 ? 19.350 -2.788 -25.132 1.00 93.75 88 PHE A O 1
ATOM 731 N N . GLU A 1 89 ? 19.190 -4.696 -26.299 1.00 91.94 89 GLU A N 1
ATOM 732 C CA . GLU A 1 89 ? 20.375 -5.316 -25.715 1.00 91.94 89 GLU A CA 1
ATOM 733 C C . GLU A 1 89 ? 21.592 -5.169 -26.622 1.00 91.94 89 GLU A C 1
ATOM 735 O O . GLU A 1 89 ? 22.670 -4.779 -26.154 1.00 91.94 89 GLU A O 1
ATOM 740 N N . VAL A 1 90 ? 21.375 -5.389 -27.918 1.00 89.56 90 VAL A N 1
ATOM 741 C CA . VAL A 1 90 ? 22.365 -5.385 -28.991 1.00 89.56 90 VAL A CA 1
ATOM 742 C C . VAL A 1 90 ? 21.892 -4.465 -30.119 1.00 89.56 90 VAL A C 1
ATOM 744 O O . VAL A 1 90 ? 20.709 -4.434 -30.456 1.00 89.56 90 VAL A O 1
ATOM 747 N N . ALA A 1 91 ? 22.825 -3.720 -30.709 1.00 89.50 91 ALA A N 1
ATOM 748 C CA . ALA A 1 91 ? 22.610 -2.964 -31.936 1.00 89.50 91 ALA A CA 1
ATOM 749 C C . ALA A 1 91 ? 23.594 -3.467 -33.000 1.00 89.50 91 ALA A C 1
ATOM 751 O O . ALA A 1 91 ? 24.805 -3.446 -32.772 1.00 89.50 91 ALA A O 1
ATOM 752 N N . THR A 1 92 ? 23.087 -3.927 -34.140 1.00 89.00 92 THR A N 1
ATOM 753 C CA . THR A 1 92 ? 23.887 -4.480 -35.241 1.00 89.00 92 THR A CA 1
ATOM 754 C C . THR A 1 92 ? 23.567 -3.772 -36.552 1.00 89.00 92 THR A C 1
ATOM 756 O O . THR A 1 92 ? 22.394 -3.540 -36.832 1.00 89.00 92 THR A O 1
ATOM 759 N N . PRO A 1 93 ? 24.559 -3.428 -37.387 1.00 88.44 93 PRO A N 1
ATOM 760 C CA . PRO A 1 93 ? 24.289 -2.896 -38.717 1.00 88.44 93 PRO A CA 1
ATOM 761 C C . PRO A 1 93 ? 23.688 -3.984 -39.615 1.00 88.44 93 PRO A C 1
ATOM 763 O O . PRO A 1 93 ? 24.151 -5.123 -39.612 1.00 88.44 93 PRO A O 1
ATOM 766 N N . ASN A 1 94 ? 22.673 -3.626 -40.392 1.00 88.12 94 ASN A N 1
ATOM 767 C CA . ASN A 1 94 ? 22.081 -4.492 -41.404 1.00 88.12 94 ASN A CA 1
ATOM 768 C C . ASN A 1 94 ? 22.784 -4.355 -42.761 1.00 88.12 94 ASN A C 1
ATOM 770 O O . ASN A 1 94 ? 23.724 -3.574 -42.918 1.00 88.12 94 ASN A O 1
ATOM 774 N N . GLU A 1 95 ? 22.298 -5.083 -43.769 1.00 89.00 95 GLU A N 1
ATOM 775 C CA . GLU A 1 95 ? 22.866 -5.110 -45.129 1.00 89.00 95 GLU A CA 1
ATOM 776 C C . GLU A 1 95 ? 22.930 -3.730 -45.807 1.00 89.00 95 GLU A C 1
ATOM 778 O O . GLU A 1 95 ? 23.726 -3.516 -46.717 1.00 89.00 95 GLU A O 1
ATOM 783 N N . LYS A 1 96 ? 22.113 -2.771 -45.354 1.00 88.62 96 LYS A N 1
ATOM 784 C CA . LYS A 1 96 ? 22.077 -1.388 -45.855 1.00 88.62 96 LYS A CA 1
ATOM 785 C C . LYS A 1 96 ? 22.877 -0.417 -44.978 1.00 88.62 96 LYS A C 1
ATOM 787 O O . LYS A 1 96 ? 22.799 0.790 -45.186 1.00 88.62 96 LYS A O 1
ATOM 792 N N . GLY A 1 97 ? 23.604 -0.922 -43.979 1.00 83.94 97 GLY A N 1
ATOM 793 C CA . GLY A 1 97 ? 24.361 -0.125 -43.011 1.00 83.94 97 GLY A CA 1
ATOM 794 C C . GLY A 1 97 ? 23.502 0.580 -41.955 1.00 83.94 97 GLY A C 1
ATOM 795 O O . GLY A 1 97 ? 24.022 1.403 -41.204 1.00 83.94 97 GLY A O 1
ATOM 796 N N . LEU A 1 98 ? 22.200 0.283 -41.874 1.00 85.06 98 LEU A N 1
ATOM 797 C CA . LEU A 1 98 ? 21.306 0.833 -40.852 1.00 85.06 98 LEU A CA 1
ATOM 798 C C . LEU A 1 98 ? 21.366 -0.021 -39.584 1.00 85.06 98 LEU A C 1
ATOM 800 O O . LEU A 1 98 ? 21.436 -1.243 -39.663 1.00 85.06 98 LEU A O 1
ATOM 804 N N . LEU A 1 99 ? 21.306 0.609 -38.412 1.00 86.38 99 LEU A N 1
ATOM 805 C CA . LEU A 1 99 ? 21.309 -0.118 -37.142 1.00 86.38 99 LEU A CA 1
ATOM 806 C C . LEU A 1 99 ? 19.962 -0.810 -36.897 1.00 86.38 99 LEU A C 1
ATOM 808 O O . LEU A 1 99 ? 18.917 -0.162 -36.813 1.00 86.38 99 LEU A O 1
ATOM 812 N N . GLU A 1 100 ? 20.016 -2.125 -36.733 1.00 88.44 100 GLU A N 1
ATOM 813 C CA . GLU A 1 100 ? 18.950 -2.969 -36.212 1.00 88.44 100 GLU A CA 1
ATOM 814 C C . GLU A 1 100 ? 19.164 -3.225 -34.722 1.00 88.44 100 GLU A C 1
ATOM 816 O O . GLU A 1 100 ? 20.275 -3.488 -34.265 1.00 88.44 100 GLU A O 1
ATOM 821 N N . TYR A 1 101 ? 18.079 -3.133 -33.957 1.00 89.75 101 TYR A N 1
ATOM 822 C CA . TYR A 1 101 ? 18.094 -3.239 -32.503 1.00 89.75 101 TYR A CA 1
ATOM 823 C C . TYR A 1 101 ? 17.412 -4.538 -32.077 1.00 89.75 101 TYR A C 1
ATOM 825 O O . TYR A 1 101 ? 16.295 -4.821 -32.516 1.00 89.75 101 TYR A O 1
ATOM 833 N N . SER A 1 102 ? 18.079 -5.311 -31.222 1.00 87.75 102 SER A N 1
ATOM 834 C CA . SER A 1 102 ? 17.601 -6.599 -30.723 1.00 87.75 102 SER A CA 1
ATOM 835 C C . SER A 1 102 ? 17.750 -6.678 -29.197 1.00 87.75 102 SER A C 1
ATOM 837 O O . SER A 1 102 ? 18.753 -6.187 -28.671 1.00 87.75 102 SER A O 1
ATOM 839 N N . PRO A 1 103 ? 16.794 -7.276 -28.467 1.00 88.50 103 PRO A N 1
ATOM 840 C CA . PRO A 1 103 ? 15.534 -7.833 -28.963 1.00 88.50 103 PRO A CA 1
ATOM 841 C C . PRO A 1 103 ? 14.514 -6.741 -29.324 1.00 88.50 103 PRO A C 1
ATOM 843 O O . PRO A 1 103 ? 14.411 -5.726 -28.645 1.00 88.50 103 PRO A O 1
ATOM 846 N N . GLN A 1 104 ? 13.723 -6.961 -30.380 1.00 89.56 104 GLN A N 1
ATOM 847 C CA . GLN A 1 104 ? 12.558 -6.108 -30.683 1.00 89.56 104 GLN A CA 1
ATOM 848 C C . GLN A 1 104 ? 11.375 -6.425 -29.761 1.00 89.56 104 GLN A C 1
ATOM 850 O O . GLN A 1 104 ? 10.579 -5.552 -29.416 1.00 89.56 104 GLN A O 1
ATOM 855 N N . SER A 1 105 ? 11.270 -7.690 -29.369 1.00 91.44 105 SER A N 1
ATOM 856 C CA . SER A 1 105 ? 10.290 -8.202 -28.429 1.00 91.44 105 SER A CA 1
ATOM 857 C C . SER A 1 105 ? 10.830 -9.455 -27.748 1.00 91.44 105 SER A C 1
ATOM 859 O O . SER A 1 105 ? 11.785 -10.070 -28.228 1.00 91.44 105 SER A O 1
ATOM 861 N N . GLU A 1 106 ? 10.232 -9.834 -26.625 1.00 90.69 106 GLU A N 1
ATOM 862 C CA . GLU A 1 106 ? 10.635 -11.023 -25.881 1.00 90.69 106 GLU A CA 1
ATOM 863 C C . GLU A 1 106 ? 9.429 -11.752 -25.303 1.00 90.69 106 GLU A C 1
ATOM 865 O O . GLU A 1 106 ? 8.446 -11.147 -24.868 1.00 90.69 106 GLU A O 1
ATOM 870 N N . GLU A 1 107 ? 9.509 -13.079 -25.308 1.00 89.12 107 GLU A N 1
ATOM 871 C CA . GLU A 1 107 ? 8.468 -13.938 -24.770 1.00 89.12 107 GLU A CA 1
ATOM 872 C C . GLU A 1 107 ? 8.553 -14.004 -23.237 1.00 89.12 107 GLU A C 1
ATOM 874 O O . GLU A 1 107 ? 9.555 -14.420 -22.652 1.00 89.12 107 GLU A O 1
ATOM 879 N N . PHE A 1 108 ? 7.459 -13.652 -22.570 1.00 88.44 108 PHE A N 1
ATOM 880 C CA . PHE A 1 108 ? 7.272 -13.845 -21.142 1.00 88.44 108 PHE A CA 1
ATOM 881 C C . PHE A 1 108 ? 6.530 -15.155 -20.879 1.00 88.44 108 PHE A C 1
ATOM 883 O O . PHE A 1 108 ? 5.352 -15.300 -21.213 1.00 88.44 108 PHE A O 1
ATOM 890 N N . ARG A 1 109 ? 7.213 -16.103 -20.227 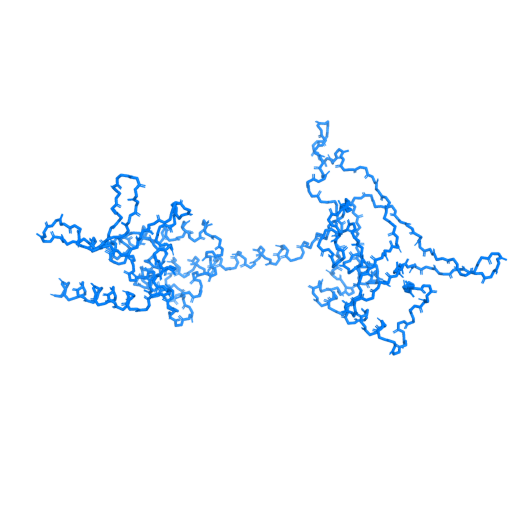1.00 82.25 109 ARG A N 1
ATOM 891 C CA . ARG A 1 109 ? 6.693 -17.445 -19.892 1.00 82.25 109 ARG A CA 1
ATOM 892 C C . ARG A 1 109 ? 6.210 -17.571 -18.443 1.00 82.25 109 ARG A C 1
ATOM 894 O O . ARG A 1 109 ? 6.232 -18.649 -17.856 1.00 82.25 109 ARG A O 1
ATOM 901 N N . GLY A 1 110 ? 5.819 -16.453 -17.841 1.00 81.12 110 GLY A N 1
ATOM 902 C CA . GLY A 1 110 ? 5.177 -16.407 -16.528 1.00 81.12 110 GLY A CA 1
ATOM 903 C C . GLY A 1 110 ? 6.034 -15.935 -15.371 1.00 81.12 110 GLY A C 1
ATOM 904 O O . GLY A 1 110 ? 5.475 -15.462 -14.380 1.00 81.12 110 GLY A O 1
ATOM 905 N N . HIS A 1 111 ? 7.360 -15.978 -15.497 1.00 86.75 111 HIS A N 1
ATOM 906 C CA . HIS A 1 111 ? 8.221 -15.230 -14.595 1.00 86.75 111 HIS A CA 1
ATOM 907 C C . HIS A 1 111 ? 9.528 -14.788 -15.251 1.00 86.75 111 HIS A C 1
ATOM 909 O O . HIS A 1 111 ? 10.094 -15.505 -16.073 1.00 86.75 111 HIS A O 1
ATOM 915 N N . TRP A 1 112 ? 10.026 -13.634 -14.814 1.00 90.00 112 TRP A N 1
ATOM 916 C CA . TRP A 1 112 ? 11.409 -13.215 -15.008 1.00 90.00 112 TRP A CA 1
ATOM 917 C C . TRP A 1 112 ? 12.042 -12.941 -13.653 1.00 90.00 112 TRP A C 1
ATOM 919 O O . TRP A 1 112 ? 11.429 -12.314 -12.786 1.00 90.00 112 TRP A O 1
ATOM 929 N N . LEU A 1 113 ? 13.268 -13.422 -13.485 1.00 88.69 113 LEU A N 1
ATOM 930 C CA . LEU A 1 113 ? 14.110 -13.125 -12.340 1.00 88.69 113 LEU A CA 1
ATOM 931 C C . LEU A 1 113 ? 15.198 -12.168 -12.819 1.00 88.69 113 LEU A C 1
ATOM 933 O O . LEU A 1 113 ? 16.079 -12.572 -13.572 1.00 88.69 113 LEU A O 1
ATOM 937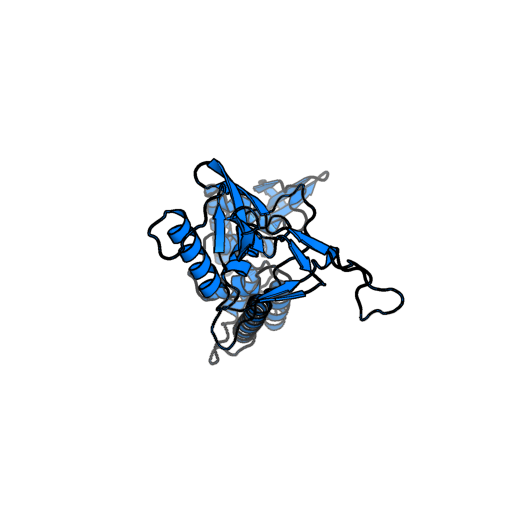 N N . LEU A 1 114 ? 15.088 -10.901 -12.433 1.00 89.00 114 LEU A N 1
ATOM 938 C CA . LEU A 1 114 ? 15.973 -9.833 -12.883 1.00 89.00 114 LEU A CA 1
ATOM 939 C C . LEU A 1 114 ? 16.885 -9.389 -11.745 1.00 89.00 114 LEU A C 1
ATOM 941 O O . LEU A 1 114 ? 16.486 -9.354 -10.581 1.00 89.00 114 LEU A O 1
ATOM 945 N N . THR A 1 115 ? 18.115 -9.038 -12.088 1.00 87.75 115 THR A N 1
ATOM 946 C CA . THR A 1 115 ? 19.165 -8.656 -11.142 1.00 87.75 115 THR A CA 1
ATOM 947 C C . THR A 1 115 ? 19.648 -7.237 -11.416 1.00 87.75 115 THR A C 1
ATOM 949 O O . THR A 1 115 ? 19.249 -6.602 -12.389 1.00 87.75 115 THR A O 1
ATOM 952 N N . ILE A 1 116 ? 20.597 -6.750 -10.612 1.00 89.50 116 ILE A N 1
ATOM 953 C CA . ILE A 1 116 ? 21.295 -5.487 -10.892 1.00 89.50 116 ILE A CA 1
ATOM 954 C C . ILE A 1 116 ? 21.934 -5.440 -12.294 1.00 89.50 116 ILE A C 1
ATOM 956 O O . ILE A 1 116 ? 22.107 -4.361 -12.852 1.00 89.50 116 ILE A O 1
ATOM 960 N N . ARG A 1 117 ? 22.280 -6.592 -12.889 1.00 90.12 117 ARG A N 1
ATOM 961 C CA . ARG A 1 117 ? 22.826 -6.645 -14.256 1.00 90.12 117 ARG A CA 1
ATOM 962 C C . ARG A 1 117 ? 21.794 -6.241 -15.304 1.00 90.12 117 ARG A C 1
ATOM 964 O O . ARG A 1 117 ? 22.175 -5.745 -16.353 1.00 90.12 117 ARG A O 1
ATOM 971 N N . ASP A 1 118 ? 20.516 -6.396 -14.985 1.00 91.19 118 ASP A N 1
ATOM 972 C CA . ASP A 1 118 ? 19.381 -6.146 -15.867 1.00 91.19 118 ASP A CA 1
ATOM 973 C C . ASP A 1 118 ? 18.761 -4.764 -15.609 1.00 91.19 118 ASP A C 1
ATOM 975 O O . ASP A 1 118 ? 17.604 -4.529 -15.949 1.00 91.19 118 ASP A O 1
ATOM 979 N N . ILE A 1 119 ? 19.497 -3.839 -14.978 1.00 92.12 119 ILE A N 1
ATOM 980 C CA . ILE A 1 119 ? 18.957 -2.554 -14.513 1.00 92.12 119 ILE A CA 1
ATOM 981 C C . ILE A 1 119 ? 18.314 -1.720 -15.630 1.00 92.12 119 ILE A C 1
ATOM 983 O O . ILE A 1 119 ? 17.282 -1.091 -15.400 1.00 92.12 119 ILE A O 1
ATOM 987 N N . ASP A 1 120 ? 18.850 -1.766 -16.852 1.00 93.69 120 ASP A N 1
ATOM 988 C CA . ASP A 1 120 ? 18.250 -1.101 -18.014 1.00 93.69 120 ASP A CA 1
ATOM 989 C C . ASP A 1 120 ? 16.871 -1.697 -18.356 1.00 93.69 120 ASP A C 1
ATOM 991 O O . ASP A 1 120 ? 15.908 -0.967 -18.601 1.00 93.69 120 ASP A O 1
ATOM 995 N N . LYS A 1 121 ? 16.749 -3.028 -18.304 1.00 93.31 121 LYS A N 1
ATOM 996 C CA . LYS A 1 121 ? 15.492 -3.754 -18.536 1.00 93.31 121 LYS A CA 1
ATOM 997 C C . LYS A 1 121 ? 14.499 -3.532 -17.400 1.00 93.31 121 LYS A C 1
ATOM 999 O O . LYS A 1 121 ? 13.317 -3.316 -17.651 1.00 93.31 121 LYS A O 1
ATOM 1004 N N . ILE A 1 122 ? 14.964 -3.527 -16.151 1.00 93.38 122 ILE A N 1
ATOM 1005 C CA . ILE A 1 122 ? 14.135 -3.205 -14.981 1.00 93.38 122 ILE A CA 1
ATOM 1006 C C . ILE A 1 122 ? 13.593 -1.777 -15.107 1.00 93.38 122 ILE A C 1
ATOM 1008 O O . ILE A 1 122 ? 12.395 -1.559 -14.922 1.00 93.38 122 ILE A O 1
ATOM 1012 N N . PHE A 1 123 ? 14.444 -0.813 -15.470 1.00 94.50 123 PHE A N 1
ATOM 1013 C CA . PHE A 1 123 ? 14.020 0.557 -15.745 1.00 94.50 123 PHE A CA 1
ATOM 1014 C C . PHE A 1 123 ? 12.963 0.596 -16.851 1.00 94.50 123 PHE A C 1
ATOM 1016 O O . PHE A 1 123 ? 11.918 1.215 -16.654 1.00 94.50 123 PHE A O 1
ATOM 1023 N N . TRP A 1 124 ? 13.182 -0.101 -17.972 1.00 94.62 124 TRP A N 1
ATOM 1024 C CA . TRP A 1 124 ? 12.191 -0.194 -19.045 1.00 94.62 124 TRP A CA 1
ATOM 1025 C C . TRP A 1 124 ? 10.840 -0.702 -18.529 1.00 94.62 124 TRP A C 1
ATOM 1027 O O . TRP A 1 124 ? 9.813 -0.054 -18.726 1.00 94.62 124 TRP A O 1
ATOM 1037 N N . LEU A 1 125 ? 10.837 -1.833 -17.823 1.00 93.81 125 LEU A N 1
ATOM 1038 C CA . LEU A 1 125 ? 9.618 -2.477 -17.333 1.00 93.81 125 LEU A CA 1
ATOM 1039 C C . LEU A 1 125 ? 8.852 -1.613 -16.324 1.00 93.81 125 LEU A C 1
ATOM 1041 O O . LEU A 1 125 ? 7.627 -1.553 -16.383 1.00 93.81 125 LEU A O 1
ATOM 1045 N N . LEU A 1 126 ? 9.554 -0.940 -15.410 1.00 92.19 126 LEU A N 1
ATOM 1046 C CA . LEU A 1 126 ? 8.922 -0.148 -14.351 1.00 92.19 126 LEU A CA 1
ATOM 1047 C C . LEU A 1 126 ? 8.568 1.276 -14.783 1.00 92.19 126 LEU A C 1
ATOM 1049 O O . LEU A 1 126 ? 7.610 1.852 -14.272 1.00 92.19 126 LEU A O 1
ATOM 1053 N N . CYS A 1 127 ? 9.337 1.873 -15.691 1.00 92.44 127 CYS A N 1
ATOM 1054 C CA . CYS A 1 127 ? 9.180 3.287 -16.029 1.00 92.44 127 CYS A CA 1
ATOM 1055 C C . CYS A 1 127 ? 8.530 3.525 -17.392 1.00 92.44 127 CYS A C 1
ATOM 1057 O O . CYS A 1 127 ? 7.958 4.594 -17.580 1.00 92.44 127 CYS A O 1
ATOM 1059 N N . ILE A 1 128 ? 8.625 2.579 -18.329 1.00 93.94 128 ILE A N 1
ATOM 1060 C CA . ILE A 1 128 ? 8.270 2.809 -19.738 1.00 93.94 128 ILE A CA 1
ATOM 1061 C C . ILE A 1 128 ? 7.214 1.821 -20.254 1.00 93.94 128 ILE A C 1
ATOM 1063 O O . ILE A 1 128 ? 6.336 2.208 -21.023 1.00 93.94 128 ILE A O 1
ATOM 1067 N N . ALA A 1 129 ? 7.253 0.554 -19.841 1.00 92.94 129 ALA A N 1
ATOM 1068 C CA . ALA A 1 129 ? 6.375 -0.480 -20.385 1.00 92.94 129 ALA A CA 1
ATOM 1069 C C . ALA A 1 129 ? 4.914 -0.313 -19.932 1.00 92.94 129 ALA A C 1
ATOM 1071 O O . ALA A 1 129 ? 4.621 -0.360 -18.741 1.00 92.94 129 ALA A O 1
ATOM 1072 N N . SER A 1 130 ? 3.971 -0.228 -20.873 1.00 92.12 130 SER A N 1
ATOM 1073 C CA . SER A 1 130 ? 2.541 -0.062 -20.550 1.00 92.12 130 SER A CA 1
ATOM 1074 C C . SER A 1 130 ? 1.832 -1.355 -20.126 1.00 92.12 130 SER A C 1
ATOM 1076 O O . SER A 1 130 ? 0.787 -1.325 -19.479 1.00 92.12 130 SER A O 1
ATOM 1078 N N . ARG A 1 131 ? 2.407 -2.516 -20.472 1.00 88.56 131 ARG A N 1
ATOM 1079 C CA . ARG A 1 131 ? 1.847 -3.852 -20.183 1.00 88.56 131 ARG A CA 1
ATOM 1080 C C . ARG A 1 131 ? 2.175 -4.372 -18.778 1.00 88.56 131 ARG A C 1
ATOM 1082 O O . ARG A 1 131 ? 1.834 -5.516 -18.456 1.00 88.56 131 ARG A O 1
ATOM 1089 N N . VAL A 1 132 ? 2.840 -3.558 -17.963 1.00 90.88 132 VAL A N 1
ATOM 1090 C CA . VAL A 1 132 ? 3.254 -3.884 -16.597 1.00 90.88 132 VAL A CA 1
ATOM 1091 C C . VAL A 1 132 ? 2.359 -3.126 -15.615 1.00 90.88 132 VAL A C 1
ATOM 1093 O O . VAL A 1 132 ? 2.220 -1.912 -15.708 1.00 90.88 132 VAL A O 1
ATOM 1096 N N . ILE A 1 133 ? 1.739 -3.840 -14.674 1.00 88.44 133 ILE A N 1
ATOM 1097 C CA . ILE A 1 133 ? 0.936 -3.242 -13.601 1.00 88.44 133 ILE A CA 1
ATOM 1098 C C . ILE A 1 133 ? 1.855 -2.475 -12.649 1.00 88.44 133 ILE A C 1
ATOM 1100 O O . ILE A 1 133 ? 2.863 -3.020 -12.192 1.00 88.44 133 ILE A O 1
ATOM 1104 N N . GLY A 1 134 ? 1.476 -1.243 -12.314 1.00 85.06 134 GLY A N 1
ATOM 1105 C CA . GLY A 1 134 ? 2.227 -0.344 -11.447 1.00 85.06 134 GLY A CA 1
ATOM 1106 C C . GLY A 1 134 ? 3.386 0.366 -12.145 1.00 85.06 134 GLY A C 1
ATOM 1107 O O . GLY A 1 134 ? 4.198 0.993 -11.461 1.00 85.06 134 GLY A O 1
ATOM 1108 N N . SER A 1 135 ? 3.512 0.256 -13.472 1.00 88.69 135 SER A N 1
ATOM 1109 C CA . SER A 1 135 ? 4.523 1.015 -14.205 1.00 88.69 135 SER A CA 1
ATOM 1110 C C . SER A 1 135 ? 4.124 2.487 -14.334 1.00 88.69 135 SER A C 1
ATOM 1112 O O . SER A 1 135 ? 2.949 2.848 -14.301 1.00 88.69 135 SER A O 1
ATOM 1114 N N . LYS A 1 136 ? 5.108 3.373 -14.517 1.00 89.19 136 LYS A N 1
ATOM 1115 C CA . LYS A 1 136 ? 4.832 4.812 -14.690 1.00 89.19 136 LYS A CA 1
ATOM 1116 C C . LYS A 1 136 ? 4.051 5.128 -15.975 1.00 89.19 136 LYS A C 1
ATOM 1118 O O . LYS A 1 136 ? 3.397 6.161 -16.034 1.00 89.19 136 LYS A O 1
ATOM 1123 N N . ASN A 1 137 ? 4.125 4.257 -16.982 1.00 88.25 137 ASN A N 1
ATOM 1124 C CA . ASN A 1 137 ? 3.435 4.400 -18.268 1.00 88.25 137 ASN A CA 1
ATOM 1125 C C . ASN A 1 137 ? 2.257 3.418 -18.396 1.00 88.25 137 ASN A C 1
ATOM 1127 O O . ASN A 1 137 ? 1.945 2.935 -19.484 1.00 88.25 137 ASN A O 1
ATOM 1131 N N . GLU A 1 138 ? 1.656 3.042 -17.269 1.00 89.12 138 GLU A N 1
ATOM 1132 C CA . GLU A 1 138 ? 0.558 2.088 -17.223 1.00 89.12 138 GLU A CA 1
ATOM 1133 C C . GLU A 1 138 ? -0.658 2.621 -17.997 1.00 89.12 138 GLU A C 1
ATOM 1135 O O . GLU A 1 138 ? -1.347 3.546 -17.570 1.00 89.12 138 GLU A O 1
ATOM 1140 N N . ASP A 1 139 ? -0.943 2.000 -19.141 1.00 84.88 139 ASP A N 1
ATOM 1141 C CA . ASP A 1 139 ? -2.090 2.338 -19.979 1.00 84.88 139 ASP A CA 1
ATOM 1142 C C . ASP A 1 139 ? -3.297 1.492 -19.552 1.00 84.88 139 ASP A C 1
ATOM 1144 O O . ASP A 1 139 ? -3.225 0.267 -19.429 1.00 84.88 139 ASP A O 1
ATOM 1148 N N . THR A 1 140 ? -4.426 2.148 -19.297 1.00 78.00 140 THR A N 1
ATOM 1149 C CA . THR A 1 140 ? -5.675 1.475 -18.913 1.00 78.00 140 THR A CA 1
ATOM 1150 C C . THR A 1 140 ? -6.380 0.815 -20.096 1.00 78.00 140 THR A C 1
ATOM 1152 O O . THR A 1 140 ? -7.155 -0.117 -19.886 1.00 78.00 140 THR A O 1
ATOM 1155 N N . GLN A 1 141 ? -6.097 1.254 -21.324 1.00 83.12 141 GLN A N 1
ATOM 1156 C CA . GLN A 1 141 ? -6.674 0.698 -22.547 1.00 83.12 141 GLN A CA 1
ATOM 1157 C C . GLN A 1 141 ? -5.925 -0.549 -23.025 1.00 83.12 141 GLN A C 1
ATOM 1159 O O . GLN A 1 141 ? -6.515 -1.430 -23.653 1.00 83.12 141 GLN A O 1
ATOM 1164 N N . LYS A 1 142 ? -4.632 -0.668 -22.703 1.00 82.38 142 LYS A N 1
ATOM 1165 C CA . LYS A 1 142 ? -3.850 -1.876 -22.982 1.00 82.38 142 LYS A CA 1
ATOM 1166 C C . LYS A 1 142 ? -4.061 -2.920 -21.891 1.00 82.38 142 LYS A C 1
ATOM 1168 O O . LYS A 1 142 ? -4.093 -2.640 -20.695 1.00 82.38 142 LYS A O 1
ATOM 1173 N N . ARG A 1 143 ? -4.156 -4.185 -22.307 1.00 82.31 143 ARG A N 1
ATOM 1174 C CA . ARG A 1 143 ? -4.216 -5.303 -21.363 1.00 82.31 143 ARG A CA 1
ATOM 1175 C C . ARG A 1 143 ? -2.854 -5.473 -20.685 1.00 82.31 143 ARG A C 1
ATOM 1177 O O . ARG A 1 143 ? -1.833 -5.609 -21.357 1.00 82.31 143 ARG A O 1
ATOM 1184 N N . LYS A 1 144 ? -2.858 -5.479 -19.355 1.00 86.06 144 LYS A N 1
ATOM 1185 C CA . LYS A 1 144 ? -1.666 -5.644 -18.513 1.00 86.06 144 LYS A CA 1
ATOM 1186 C C . LYS A 1 144 ? -1.440 -7.125 -18.255 1.00 86.06 144 LYS A C 1
ATOM 1188 O O . LYS A 1 144 ? -2.403 -7.844 -18.002 1.00 86.06 144 LYS A O 1
ATOM 1193 N N . TYR A 1 145 ? -0.191 -7.573 -18.328 1.00 85.56 145 TYR A N 1
ATOM 1194 C CA . TYR A 1 145 ? 0.147 -8.998 -18.278 1.00 85.56 145 TYR A CA 1
ATOM 1195 C C . TYR A 1 145 ? 1.231 -9.347 -17.261 1.00 85.56 145 TYR A C 1
ATOM 1197 O O . TYR A 1 145 ? 1.325 -10.508 -16.884 1.00 85.56 145 TYR A O 1
ATOM 1205 N N . ILE A 1 146 ? 2.025 -8.382 -16.791 1.00 90.56 146 ILE A N 1
ATOM 1206 C CA . ILE A 1 146 ? 3.080 -8.618 -15.795 1.00 90.56 146 ILE A CA 1
ATOM 1207 C C . ILE A 1 146 ? 2.870 -7.690 -14.605 1.00 90.56 146 ILE A C 1
ATOM 1209 O O . ILE A 1 146 ? 2.437 -6.556 -14.780 1.00 90.56 146 ILE A O 1
ATOM 1213 N N . LYS A 1 147 ? 3.223 -8.138 -13.404 1.00 91.00 147 LYS A N 1
ATOM 1214 C CA . LYS A 1 147 ? 3.412 -7.288 -12.224 1.00 91.00 147 LYS A CA 1
ATOM 1215 C C . LYS A 1 147 ? 4.776 -7.553 -11.596 1.00 91.00 147 LYS A C 1
ATOM 1217 O O . LYS A 1 147 ? 5.308 -8.659 -11.718 1.00 91.00 147 LYS A O 1
ATOM 1222 N N . LEU A 1 148 ? 5.313 -6.556 -10.899 1.00 89.38 148 LEU A N 1
ATOM 1223 C CA . LEU A 1 148 ? 6.429 -6.777 -9.988 1.00 89.38 148 LEU A CA 1
ATOM 1224 C C . LEU A 1 148 ? 5.912 -7.491 -8.728 1.00 89.38 148 LEU A C 1
ATOM 1226 O O . LEU A 1 148 ? 4.983 -7.017 -8.077 1.00 89.38 148 LEU A O 1
ATOM 1230 N N . ASP A 1 149 ? 6.502 -8.632 -8.394 1.00 84.62 149 ASP A N 1
ATOM 1231 C CA . ASP A 1 149 ? 6.299 -9.339 -7.131 1.00 84.62 149 ASP A CA 1
ATOM 1232 C C . ASP A 1 149 ? 7.483 -9.055 -6.211 1.00 84.62 149 ASP A C 1
ATOM 1234 O O . ASP A 1 149 ? 8.472 -9.789 -6.173 1.00 84.62 149 ASP A O 1
ATOM 1238 N N . ASP A 1 150 ? 7.386 -7.935 -5.497 1.00 71.62 150 ASP A N 1
ATOM 1239 C CA . ASP A 1 150 ? 8.368 -7.546 -4.494 1.00 71.62 150 ASP A CA 1
ATOM 1240 C C . ASP A 1 150 ? 8.177 -8.382 -3.219 1.00 71.62 150 ASP A C 1
ATOM 1242 O O . ASP A 1 150 ? 7.518 -7.991 -2.250 1.00 71.62 150 ASP A O 1
ATOM 1246 N N . THR A 1 151 ? 8.721 -9.598 -3.242 1.00 65.31 151 THR A N 1
ATOM 1247 C CA . THR A 1 151 ? 8.703 -10.505 -2.090 1.00 65.31 151 THR A CA 1
ATOM 1248 C C . THR A 1 151 ? 9.493 -9.953 -0.906 1.00 65.31 151 THR A C 1
ATOM 1250 O O . THR A 1 151 ? 9.230 -10.355 0.225 1.00 65.31 151 THR A O 1
ATOM 1253 N N . ILE A 1 152 ? 10.444 -9.041 -1.147 1.00 62.91 152 ILE A N 1
ATOM 1254 C CA . ILE A 1 152 ? 11.264 -8.422 -0.103 1.00 62.91 152 ILE A CA 1
ATOM 1255 C C . ILE A 1 152 ? 10.410 -7.441 0.694 1.00 62.91 152 ILE A C 1
ATOM 1257 O O . ILE A 1 152 ? 10.350 -7.561 1.916 1.00 62.91 152 ILE A O 1
ATOM 1261 N N . GLU A 1 153 ? 9.696 -6.533 0.030 1.00 65.56 153 GLU A N 1
ATOM 1262 C CA . GLU A 1 153 ? 8.817 -5.584 0.718 1.00 65.56 153 GLU A CA 1
ATOM 1263 C C . GLU A 1 153 ? 7.669 -6.301 1.435 1.00 65.56 153 GLU A C 1
ATOM 1265 O O . GLU A 1 153 ? 7.373 -6.002 2.590 1.00 65.56 153 GLU A O 1
ATOM 1270 N N . LYS A 1 154 ? 7.087 -7.341 0.821 1.00 65.31 154 LYS A N 1
ATOM 1271 C CA . LYS A 1 154 ? 6.088 -8.187 1.496 1.00 65.31 154 LYS A CA 1
ATOM 1272 C C . LYS A 1 154 ? 6.644 -8.858 2.754 1.00 65.31 154 LYS A C 1
ATOM 1274 O O . LYS A 1 154 ? 5.956 -8.906 3.772 1.00 65.31 154 LYS A O 1
ATOM 1279 N N . ALA A 1 155 ? 7.875 -9.369 2.705 1.00 60.44 155 ALA A N 1
ATOM 1280 C CA . ALA A 1 155 ? 8.522 -9.973 3.866 1.00 60.44 155 ALA A CA 1
ATOM 1281 C C . ALA A 1 155 ? 8.859 -8.930 4.944 1.00 60.44 155 ALA A C 1
ATOM 1283 O O . ALA A 1 155 ? 8.658 -9.195 6.127 1.00 60.44 155 ALA A O 1
ATOM 1284 N N . ARG A 1 156 ? 9.321 -7.735 4.557 1.00 66.12 156 ARG A N 1
ATOM 1285 C CA . ARG A 1 156 ? 9.581 -6.616 5.480 1.00 66.12 156 ARG A CA 1
ATOM 1286 C C . ARG A 1 156 ? 8.323 -6.155 6.177 1.00 66.12 156 ARG A C 1
ATOM 1288 O O . ARG A 1 156 ? 8.342 -5.983 7.390 1.00 66.12 156 ARG A O 1
ATOM 1295 N N . GLU A 1 157 ? 7.243 -5.988 5.427 1.00 73.38 157 GLU A N 1
ATOM 1296 C CA . GLU A 1 157 ? 5.950 -5.604 5.971 1.00 73.38 157 GLU A CA 1
ATOM 1297 C C . GLU A 1 157 ? 5.442 -6.670 6.944 1.00 73.38 157 GLU A C 1
ATOM 1299 O O . GLU A 1 157 ? 5.059 -6.334 8.061 1.00 73.38 157 GLU A O 1
ATOM 1304 N N . ALA A 1 158 ? 5.542 -7.955 6.589 1.00 72.50 158 ALA A N 1
ATOM 1305 C CA . ALA A 1 158 ? 5.175 -9.050 7.484 1.00 72.50 158 ALA A CA 1
ATOM 1306 C C . ALA A 1 158 ? 6.014 -9.059 8.776 1.00 72.50 158 ALA A C 1
ATOM 1308 O O . ALA A 1 158 ? 5.457 -9.141 9.870 1.00 72.50 158 ALA A O 1
ATOM 1309 N N . ILE A 1 159 ? 7.341 -8.907 8.672 1.00 73.69 159 ILE A N 1
ATOM 1310 C CA . ILE A 1 159 ? 8.237 -8.811 9.836 1.00 73.69 159 ILE A CA 1
ATOM 1311 C C . ILE A 1 159 ? 7.887 -7.587 10.686 1.00 73.69 159 ILE A C 1
ATOM 1313 O O . ILE A 1 159 ? 7.884 -7.672 11.914 1.00 73.69 159 ILE A O 1
ATOM 1317 N N . ARG A 1 160 ? 7.590 -6.444 10.060 1.00 80.56 160 ARG A N 1
ATOM 1318 C CA . ARG A 1 160 ? 7.229 -5.224 10.781 1.00 80.56 160 ARG A CA 1
ATOM 1319 C C . ARG A 1 160 ? 5.909 -5.391 11.522 1.00 80.56 160 ARG A C 1
ATOM 1321 O O . ARG A 1 160 ? 5.851 -5.035 12.690 1.00 80.56 160 ARG A O 1
ATOM 1328 N N . VAL A 1 161 ? 4.890 -5.965 10.886 1.00 80.38 161 VAL A N 1
ATOM 1329 C CA . VAL A 1 161 ? 3.599 -6.252 11.528 1.00 80.38 161 VAL A CA 1
ATOM 1330 C C . VAL A 1 161 ? 3.781 -7.199 12.714 1.00 80.38 161 VAL A C 1
ATOM 1332 O O . VAL A 1 161 ? 3.238 -6.933 13.783 1.00 80.38 161 VAL A O 1
ATOM 1335 N N . GLU A 1 162 ? 4.587 -8.254 12.576 1.00 81.44 162 GLU A N 1
ATOM 1336 C CA . GLU A 1 162 ? 4.894 -9.160 13.692 1.00 81.44 162 GLU A CA 1
ATOM 1337 C C . GLU A 1 162 ? 5.661 -8.455 14.823 1.00 81.44 162 GLU A C 1
ATOM 1339 O O . GLU A 1 162 ? 5.356 -8.649 16.002 1.00 81.44 162 GLU A O 1
ATOM 1344 N N . LYS A 1 163 ? 6.610 -7.572 14.489 1.00 83.50 163 LYS A N 1
ATOM 1345 C CA . LYS A 1 163 ? 7.319 -6.751 15.479 1.00 83.50 163 LYS A CA 1
ATOM 1346 C C . LYS A 1 163 ? 6.367 -5.802 16.209 1.00 83.50 163 LYS A C 1
ATOM 1348 O O . LYS A 1 163 ? 6.401 -5.745 17.437 1.00 83.50 163 LYS A O 1
ATOM 1353 N N . ASP A 1 164 ? 5.520 -5.082 15.478 1.00 86.75 164 ASP A N 1
ATOM 1354 C CA . ASP A 1 164 ? 4.533 -4.158 16.042 1.00 86.75 164 ASP A CA 1
ATOM 1355 C C . ASP A 1 164 ? 3.568 -4.925 16.959 1.00 86.75 164 ASP A C 1
ATOM 1357 O O . ASP A 1 164 ? 3.321 -4.517 18.091 1.00 86.75 164 ASP A O 1
ATOM 1361 N N . LYS A 1 165 ? 3.106 -6.103 16.531 1.00 87.19 165 LYS A N 1
ATOM 1362 C CA . LYS A 1 165 ? 2.264 -6.998 17.331 1.00 87.19 165 LYS A CA 1
ATOM 1363 C C . LYS A 1 165 ? 2.935 -7.448 18.624 1.00 87.19 165 LYS A C 1
ATOM 1365 O O . LYS A 1 165 ? 2.280 -7.473 19.665 1.00 87.19 165 LYS A O 1
ATOM 1370 N N . LEU A 1 166 ? 4.222 -7.791 18.583 1.00 85.88 166 LEU A N 1
ATOM 1371 C CA . LEU A 1 166 ? 4.981 -8.159 19.778 1.00 85.88 166 LEU A CA 1
ATOM 1372 C C . LEU A 1 166 ? 5.105 -6.978 20.749 1.00 85.88 166 LEU A C 1
ATOM 1374 O O . LEU A 1 166 ? 4.868 -7.148 21.943 1.00 85.88 166 LEU A O 1
ATOM 1378 N N . ILE A 1 167 ? 5.417 -5.782 20.237 1.00 86.81 167 ILE A N 1
ATOM 1379 C CA . ILE A 1 167 ? 5.491 -4.551 21.038 1.00 86.81 167 ILE A CA 1
ATOM 1380 C C . ILE A 1 167 ? 4.152 -4.290 21.728 1.00 86.81 167 ILE A C 1
ATOM 1382 O O . ILE A 1 167 ? 4.117 -4.087 22.939 1.00 86.81 167 ILE A O 1
ATOM 1386 N N . VAL A 1 168 ? 3.047 -4.344 20.980 1.00 89.19 168 VAL A N 1
ATOM 1387 C CA . VAL A 1 168 ? 1.705 -4.118 21.530 1.00 89.19 168 VAL A CA 1
ATOM 1388 C C . VAL A 1 168 ? 1.340 -5.185 22.560 1.00 89.19 168 VAL A C 1
ATOM 1390 O O . VAL A 1 168 ? 0.852 -4.846 23.633 1.00 89.19 168 VAL A O 1
ATOM 1393 N N . ARG A 1 169 ? 1.619 -6.467 22.296 1.00 88.25 169 ARG A N 1
ATOM 1394 C CA . ARG A 1 169 ? 1.360 -7.539 23.271 1.00 88.25 169 ARG A CA 1
ATOM 1395 C C . ARG A 1 169 ? 2.131 -7.337 24.569 1.00 88.25 169 ARG A C 1
ATOM 1397 O O . ARG A 1 169 ? 1.541 -7.495 25.633 1.00 88.25 169 ARG A O 1
ATOM 1404 N N . ASN A 1 170 ? 3.404 -6.959 24.488 1.00 87.44 170 ASN A N 1
ATOM 1405 C CA . ASN A 1 170 ? 4.211 -6.664 25.670 1.00 87.44 170 ASN 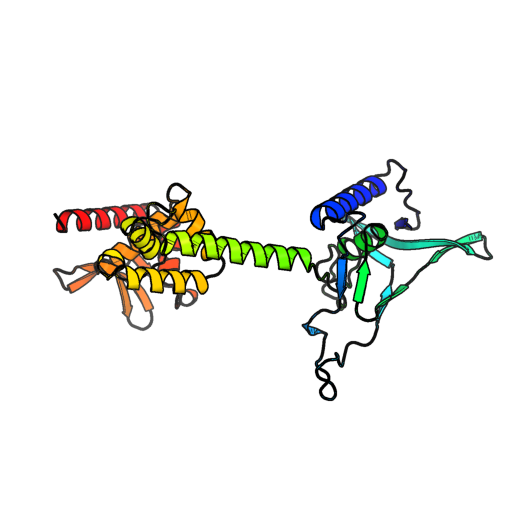A CA 1
ATOM 1406 C C . ASN A 1 170 ? 3.678 -5.434 26.414 1.00 87.44 170 ASN A C 1
ATOM 1408 O O . ASN A 1 170 ? 3.575 -5.465 27.632 1.00 87.44 170 ASN A O 1
ATOM 1412 N N . ALA A 1 171 ? 3.260 -4.391 25.699 1.00 87.44 171 ALA A N 1
ATOM 1413 C CA . ALA A 1 171 ? 2.663 -3.206 26.306 1.00 87.44 171 ALA A CA 1
ATOM 1414 C C . ALA A 1 171 ? 1.324 -3.507 27.008 1.00 87.44 171 ALA A C 1
ATOM 1416 O O . ALA A 1 171 ? 1.036 -2.933 28.052 1.00 87.44 171 ALA A O 1
ATOM 1417 N N . VAL A 1 172 ? 0.499 -4.403 26.457 1.00 88.75 172 VAL A N 1
ATOM 1418 C CA . VAL A 1 172 ? -0.826 -4.733 27.010 1.00 88.75 172 VAL A CA 1
ATOM 1419 C C . VAL A 1 172 ? -0.738 -5.757 28.148 1.00 88.75 172 VAL A C 1
ATOM 1421 O O . VAL A 1 172 ? -1.380 -5.582 29.183 1.00 88.75 172 VAL A O 1
ATOM 1424 N N . TYR A 1 173 ? 0.029 -6.835 27.975 1.00 87.06 173 TYR A N 1
ATOM 1425 C CA . TYR A 1 173 ? 0.063 -7.970 28.909 1.00 87.06 173 TYR A CA 1
ATOM 1426 C C . TYR A 1 173 ? 1.335 -8.063 29.749 1.00 87.06 173 TYR A C 1
ATOM 1428 O O . TYR A 1 173 ? 1.355 -8.831 30.708 1.00 87.06 173 TYR A O 1
ATOM 1436 N N . GLY A 1 174 ? 2.385 -7.324 29.395 1.00 80.88 174 GLY A N 1
ATOM 1437 C CA . GLY A 1 174 ? 3.613 -7.281 30.176 1.00 80.88 174 GLY A CA 1
ATOM 1438 C C . GLY A 1 174 ? 3.404 -6.604 31.525 1.00 80.88 174 GLY A C 1
ATOM 1439 O O . GLY A 1 174 ? 2.452 -5.852 31.737 1.00 80.88 174 GLY A O 1
ATOM 1440 N N . GLU A 1 175 ? 4.319 -6.872 32.446 1.00 72.00 175 GLU A N 1
ATOM 1441 C CA . GLU A 1 175 ? 4.348 -6.194 33.738 1.00 72.00 175 GLU A CA 1
ATOM 1442 C C . GLU A 1 175 ? 4.961 -4.796 33.584 1.00 72.00 175 GLU A C 1
ATOM 1444 O O . GLU A 1 175 ? 5.863 -4.595 32.768 1.00 72.00 175 GLU A O 1
ATOM 1449 N N . ASN A 1 176 ? 4.539 -3.834 34.411 1.00 62.34 176 ASN A N 1
ATOM 1450 C CA . ASN A 1 176 ? 5.026 -2.445 34.353 1.00 62.34 176 ASN A CA 1
ATOM 1451 C C . ASN A 1 176 ? 6.562 -2.333 34.398 1.00 62.34 176 ASN A C 1
ATOM 1453 O O . ASN A 1 176 ? 7.148 -1.452 33.777 1.00 62.34 176 ASN A O 1
ATOM 1457 N N . VAL A 1 177 ? 7.230 -3.251 35.104 1.00 57.72 177 VAL A N 1
ATOM 1458 C CA . VAL A 1 177 ? 8.696 -3.277 35.247 1.00 57.72 177 VAL A CA 1
ATOM 1459 C C . VAL A 1 177 ? 9.396 -3.786 33.976 1.00 57.72 177 VAL A C 1
ATOM 1461 O O . VAL A 1 177 ? 10.554 -3.457 33.733 1.00 57.72 177 VAL A O 1
ATOM 1464 N N . THR A 1 178 ? 8.701 -4.557 33.136 1.00 55.62 178 THR A N 1
ATOM 1465 C CA . THR A 1 178 ? 9.250 -5.201 31.928 1.00 55.62 178 THR A CA 1
ATOM 1466 C C . THR A 1 178 ? 8.792 -4.542 30.622 1.00 55.62 178 THR A C 1
ATOM 1468 O O . THR A 1 178 ? 9.000 -5.093 29.541 1.00 55.62 178 THR A O 1
ATOM 1471 N N . GLY A 1 179 ? 8.215 -3.337 30.701 1.00 64.81 179 GLY A N 1
ATOM 1472 C CA . GLY A 1 179 ? 7.742 -2.578 29.538 1.00 64.81 179 GLY A CA 1
ATOM 1473 C C . GLY A 1 179 ? 6.242 -2.706 29.255 1.00 64.81 179 GLY A C 1
ATOM 1474 O O . GLY A 1 179 ? 5.795 -2.293 28.184 1.00 64.81 179 GLY A O 1
ATOM 1475 N N . GLY A 1 180 ? 5.469 -3.257 30.196 1.00 82.69 180 GLY A N 1
ATOM 1476 C CA . GLY A 1 180 ? 4.011 -3.156 30.210 1.00 82.69 180 GLY A CA 1
ATOM 1477 C C . GLY A 1 180 ? 3.530 -1.740 30.535 1.00 82.69 180 GLY A C 1
ATOM 1478 O O . GLY A 1 180 ? 4.202 -0.982 31.236 1.00 82.69 180 GLY A O 1
ATOM 1479 N N . LEU A 1 181 ? 2.364 -1.375 30.011 1.00 86.75 181 LEU A N 1
ATOM 1480 C CA . LEU A 1 181 ? 1.667 -0.146 30.377 1.00 86.75 181 LEU A CA 1
ATOM 1481 C C . LEU A 1 181 ? 0.886 -0.353 31.672 1.00 86.75 181 LEU A C 1
ATOM 1483 O O . LEU A 1 181 ? 0.354 -1.437 31.913 1.00 86.75 181 LEU A O 1
ATOM 1487 N N . THR A 1 182 ? 0.736 0.724 32.445 1.00 89.81 182 THR A N 1
ATOM 1488 C CA . THR A 1 182 ? -0.129 0.692 33.626 1.00 89.81 182 THR A CA 1
ATOM 1489 C C . THR A 1 182 ? -1.578 0.439 33.224 1.00 89.81 182 THR A C 1
ATOM 1491 O O . THR A 1 182 ? -2.009 0.796 32.121 1.00 89.81 182 THR A O 1
ATOM 1494 N N . ASP A 1 183 ? -2.351 -0.146 34.134 1.00 89.81 183 ASP A N 1
ATOM 1495 C CA . ASP A 1 183 ? -3.755 -0.458 33.885 1.00 89.81 183 ASP A CA 1
ATOM 1496 C C . ASP A 1 183 ? -4.558 0.806 33.544 1.00 89.81 183 ASP A C 1
ATOM 1498 O O . ASP A 1 183 ? -5.398 0.775 32.647 1.00 89.81 183 ASP A O 1
ATOM 1502 N N . GLU A 1 184 ? -4.247 1.949 34.160 1.00 88.62 184 GLU A N 1
ATOM 1503 C CA . GLU A 1 184 ? -4.868 3.241 33.844 1.00 88.62 184 GLU A CA 1
ATOM 1504 C C . GLU A 1 184 ? -4.595 3.650 32.395 1.00 88.62 184 GLU A C 1
ATOM 1506 O O . GLU A 1 184 ? -5.508 4.074 31.682 1.00 88.62 184 GLU A O 1
ATOM 1511 N N . LYS A 1 185 ? -3.352 3.480 31.927 1.00 88.75 185 LYS A N 1
ATOM 1512 C CA . LYS A 1 185 ? -2.988 3.816 30.550 1.00 88.75 185 LYS A CA 1
ATOM 1513 C C . LYS A 1 185 ? -3.624 2.853 29.549 1.00 88.75 185 LYS A C 1
ATOM 1515 O O . LYS A 1 185 ? -4.040 3.285 28.474 1.00 88.75 185 LYS A O 1
ATOM 1520 N N . ILE A 1 186 ? -3.752 1.573 29.898 1.00 91.31 186 ILE A N 1
ATOM 1521 C CA . ILE A 1 186 ? -4.471 0.587 29.080 1.00 91.31 186 ILE A CA 1
ATOM 1522 C C . ILE A 1 186 ? -5.946 0.965 28.967 1.00 91.31 186 ILE A C 1
ATOM 1524 O O . ILE A 1 186 ? -6.484 0.951 27.862 1.00 91.31 186 ILE A O 1
ATOM 1528 N N . ARG A 1 187 ? -6.592 1.345 30.075 1.00 91.81 187 ARG A N 1
ATOM 1529 C CA . ARG A 1 187 ? -7.994 1.788 30.075 1.00 91.81 187 ARG A CA 1
ATOM 1530 C C . ARG A 1 187 ? -8.185 3.041 29.236 1.00 91.81 187 ARG A C 1
ATOM 1532 O O . ARG A 1 187 ? -9.090 3.073 28.415 1.00 91.81 187 ARG A O 1
ATOM 1539 N N . GLU A 1 188 ? -7.298 4.025 29.367 1.00 88.81 188 GLU A N 1
ATOM 1540 C CA . GLU A 1 188 ? -7.307 5.222 28.524 1.00 88.81 188 GLU A CA 1
ATOM 1541 C C . GLU A 1 188 ? -7.251 4.872 27.032 1.00 88.81 188 GLU A C 1
ATOM 1543 O O . GLU A 1 188 ? -8.070 5.353 26.246 1.00 88.81 188 GLU A O 1
ATOM 1548 N N . ILE A 1 189 ? -6.292 4.032 26.636 1.00 90.31 189 ILE A N 1
ATOM 1549 C CA . ILE A 1 189 ? -6.144 3.626 25.238 1.00 90.31 189 ILE A CA 1
ATOM 1550 C C . ILE A 1 189 ? -7.380 2.838 24.788 1.00 90.31 189 ILE A C 1
ATOM 1552 O O . ILE A 1 189 ? -7.900 3.094 23.706 1.00 90.31 189 ILE A O 1
ATOM 1556 N N . ALA A 1 190 ? -7.906 1.942 25.624 1.00 90.19 190 ALA A N 1
ATOM 1557 C CA . ALA A 1 190 ? -9.132 1.202 25.341 1.00 90.19 190 ALA A CA 1
ATOM 1558 C C . ALA A 1 190 ? -10.329 2.135 25.097 1.00 90.19 190 ALA A C 1
ATOM 1560 O O . ALA A 1 190 ? -11.060 1.947 24.124 1.00 90.19 190 ALA A O 1
ATOM 1561 N N . THR A 1 191 ? -10.477 3.191 25.901 1.00 89.06 191 THR A N 1
ATOM 1562 C CA . THR A 1 191 ? -11.489 4.237 25.705 1.00 89.06 191 THR A CA 1
ATOM 1563 C C . THR A 1 191 ? -11.311 4.955 24.362 1.00 89.06 191 THR A C 1
ATOM 1565 O O . THR A 1 191 ? -12.292 5.164 23.651 1.00 89.06 191 THR A O 1
ATOM 1568 N N . ILE A 1 192 ? -10.075 5.273 23.956 1.00 87.75 192 ILE A N 1
ATOM 1569 C CA . ILE A 1 192 ? -9.779 5.885 22.642 1.00 87.75 192 ILE A CA 1
ATOM 1570 C C . ILE A 1 192 ? -10.134 4.935 21.484 1.00 87.75 192 ILE A C 1
ATOM 1572 O O . ILE A 1 192 ? -10.585 5.378 20.428 1.00 87.75 192 ILE A O 1
ATOM 1576 N N . PHE A 1 193 ? -9.974 3.626 21.685 1.00 88.38 193 PHE A N 1
ATOM 1577 C CA . PHE A 1 193 ? -10.403 2.576 20.756 1.00 88.38 193 PHE A CA 1
ATOM 1578 C C . PHE A 1 193 ? -11.899 2.221 20.870 1.00 88.38 193 PHE A C 1
ATOM 1580 O O . PHE A 1 193 ? -12.341 1.242 20.272 1.00 88.38 193 PHE A O 1
ATOM 1587 N N . PHE A 1 194 ? -12.690 3.016 21.599 1.00 89.06 194 PHE A N 1
ATOM 1588 C CA . PHE A 1 194 ? -14.130 2.834 21.794 1.00 89.06 194 PHE A CA 1
ATOM 1589 C C . PHE A 1 194 ? -14.545 1.516 22.476 1.00 89.06 194 PHE A C 1
ATOM 1591 O O . PHE A 1 194 ? -15.699 1.087 22.339 1.00 89.06 194 PHE A O 1
ATOM 1598 N N . VAL A 1 195 ? -13.641 0.894 23.245 1.00 88.38 195 VAL A N 1
ATOM 1599 C CA . VAL A 1 195 ? -13.974 -0.215 24.152 1.00 88.38 195 VAL A CA 1
ATOM 1600 C C . VAL A 1 195 ? -14.904 0.329 25.235 1.00 88.38 195 VAL A C 1
ATOM 1602 O O . VAL A 1 195 ? -14.556 1.271 25.945 1.00 88.38 195 VAL A O 1
ATOM 1605 N N . SER A 1 196 ? -16.108 -0.235 25.318 1.00 86.00 196 SER A N 1
ATOM 1606 C CA . SER A 1 196 ? -17.176 0.299 26.171 1.00 86.00 196 SER A CA 1
ATOM 1607 C C . SER A 1 196 ? -16.941 -0.041 27.639 1.00 86.00 196 SER A C 1
ATOM 1609 O O . SER A 1 196 ? -16.472 -1.141 27.963 1.00 86.00 196 SER A O 1
ATOM 1611 N N . ASP A 1 197 ? -17.253 0.923 28.506 1.00 85.75 197 ASP A N 1
ATOM 1612 C CA . ASP A 1 197 ? -17.098 0.841 29.962 1.00 85.75 197 ASP A CA 1
ATOM 1613 C C . ASP A 1 197 ? -15.676 0.459 30.405 1.00 85.75 197 ASP A C 1
ATOM 1615 O O . ASP A 1 197 ? -15.454 -0.180 31.439 1.00 85.75 197 ASP A O 1
ATOM 1619 N N . ALA A 1 198 ? -14.667 0.852 29.620 1.00 87.50 198 ALA A N 1
ATOM 1620 C CA . ALA A 1 198 ? -13.280 0.476 29.875 1.00 87.50 198 ALA A CA 1
ATOM 1621 C C . ALA A 1 198 ? -12.766 0.966 31.237 1.00 87.50 198 ALA A C 1
ATOM 1623 O O . ALA A 1 198 ? -11.805 0.404 31.746 1.00 87.50 198 ALA A O 1
ATOM 1624 N N . ALA A 1 199 ? -13.384 1.976 31.853 1.00 83.38 199 ALA A N 1
ATOM 1625 C CA . ALA A 1 199 ? -12.996 2.473 33.172 1.00 83.38 199 ALA A CA 1
ATOM 1626 C C . ALA A 1 199 ? -13.440 1.560 34.332 1.00 83.38 199 ALA A C 1
ATOM 1628 O O . ALA A 1 199 ? -12.719 1.451 35.320 1.00 83.38 199 ALA A O 1
ATOM 1629 N N . SER A 1 200 ? -14.594 0.895 34.220 1.00 83.81 200 SER A N 1
ATOM 1630 C CA . SER A 1 200 ? -15.250 0.181 35.331 1.00 83.81 200 SER A CA 1
ATOM 1631 C C . SER A 1 200 ? -15.128 -1.344 35.258 1.00 83.81 200 SER A C 1
ATOM 1633 O O . SER A 1 200 ? -15.380 -2.036 36.243 1.00 83.81 200 SER A O 1
ATOM 1635 N N . ARG A 1 201 ? -14.737 -1.892 34.103 1.00 89.25 201 ARG A N 1
ATOM 1636 C CA . ARG A 1 201 ? -14.645 -3.345 33.877 1.00 89.25 201 ARG A CA 1
ATOM 1637 C C . ARG A 1 201 ? -13.372 -3.969 34.444 1.00 89.25 201 ARG A C 1
ATOM 1639 O O . ARG A 1 201 ? -12.386 -3.282 34.695 1.00 89.25 201 ARG A O 1
ATOM 1646 N N . ASP A 1 202 ? -13.360 -5.290 34.592 1.00 92.19 202 ASP A N 1
ATOM 1647 C CA . ASP A 1 202 ? -12.136 -6.030 34.911 1.00 92.19 202 ASP A CA 1
ATOM 1648 C C . ASP A 1 202 ? -11.052 -5.797 33.840 1.00 92.19 202 ASP A C 1
ATOM 1650 O O . ASP A 1 202 ? -11.332 -5.815 32.636 1.00 92.19 202 ASP A O 1
ATOM 1654 N N . ILE A 1 203 ? -9.809 -5.560 34.272 1.00 91.69 203 ILE A N 1
ATOM 1655 C CA . ILE A 1 203 ? -8.731 -5.176 33.356 1.00 91.69 203 ILE A CA 1
ATOM 1656 C C . ILE A 1 203 ? -8.376 -6.292 32.366 1.00 91.69 203 ILE A C 1
ATOM 1658 O O . ILE A 1 203 ? -8.057 -5.996 31.215 1.00 91.69 203 ILE A O 1
ATOM 1662 N N . ALA A 1 204 ? -8.476 -7.570 32.744 1.00 90.50 204 ALA A N 1
ATOM 1663 C CA . ALA A 1 204 ? -8.170 -8.676 31.838 1.00 90.50 204 ALA A CA 1
ATOM 1664 C C . ALA A 1 204 ? -9.162 -8.726 30.666 1.00 90.50 204 ALA A C 1
ATOM 1666 O O . ALA A 1 204 ? -8.783 -9.000 29.520 1.00 90.50 204 ALA A O 1
ATOM 1667 N N . VAL A 1 205 ? -10.424 -8.386 30.937 1.00 92.31 205 VAL A N 1
ATOM 1668 C CA . VAL A 1 205 ? -11.468 -8.275 29.915 1.00 92.31 205 VAL A CA 1
ATOM 1669 C C . VAL A 1 205 ? -11.185 -7.095 28.982 1.00 92.31 205 VAL A C 1
ATOM 1671 O O . VAL A 1 205 ? -11.201 -7.266 27.763 1.00 92.31 205 VAL A O 1
ATOM 1674 N N . VAL A 1 206 ? -10.829 -5.930 29.538 1.00 92.75 206 VAL A N 1
ATOM 1675 C CA . VAL A 1 206 ? -10.459 -4.737 28.752 1.00 92.75 206 VAL A CA 1
ATOM 1676 C C . VAL A 1 206 ? -9.260 -5.021 27.843 1.00 92.75 206 VAL A C 1
ATOM 1678 O O . VAL A 1 206 ? -9.314 -4.710 26.654 1.00 92.75 206 VAL A O 1
ATOM 1681 N N . LYS A 1 207 ? -8.203 -5.671 28.356 1.00 93.25 207 LYS A N 1
ATOM 1682 C CA . LYS A 1 207 ? -7.018 -6.065 27.569 1.00 93.25 207 LYS A CA 1
ATOM 1683 C C . LYS A 1 207 ? -7.397 -6.967 26.389 1.00 93.25 207 LYS A C 1
ATOM 1685 O O . LYS A 1 207 ? -6.927 -6.759 25.273 1.00 93.25 207 LYS A O 1
ATOM 1690 N N . THR A 1 208 ? -8.272 -7.945 26.623 1.00 91.88 208 THR A N 1
ATOM 1691 C CA . THR A 1 208 ? -8.712 -8.908 25.600 1.00 91.88 208 THR A CA 1
ATOM 1692 C C . THR A 1 208 ? -9.530 -8.244 24.490 1.00 91.88 208 THR A C 1
ATOM 1694 O O . THR A 1 208 ? -9.292 -8.490 23.303 1.00 91.88 208 THR A O 1
ATOM 1697 N N . GLU A 1 209 ? -10.472 -7.373 24.849 1.00 92.25 209 GLU A N 1
ATOM 1698 C CA . GLU A 1 209 ? -11.285 -6.647 23.868 1.00 92.25 209 GLU A CA 1
ATOM 1699 C C . GLU A 1 209 ? -10.468 -5.620 23.087 1.00 92.25 209 GLU A C 1
ATOM 1701 O O . GLU A 1 209 ? -10.596 -5.544 21.864 1.00 92.25 209 GLU A O 1
ATOM 1706 N N . LEU A 1 210 ? -9.570 -4.897 23.764 1.00 92.94 210 LEU A N 1
ATOM 1707 C CA . LEU A 1 210 ? -8.644 -3.967 23.126 1.00 92.94 210 LEU A CA 1
ATOM 1708 C C . LEU A 1 210 ? -7.788 -4.675 22.069 1.00 92.94 210 LEU A C 1
ATOM 1710 O O . LEU A 1 210 ? -7.727 -4.222 20.928 1.00 92.94 210 LEU A O 1
ATOM 1714 N N . MET A 1 211 ? -7.190 -5.822 22.404 1.00 92.56 211 MET A N 1
ATOM 1715 C CA . MET A 1 211 ? -6.412 -6.613 21.443 1.00 92.56 211 MET A CA 1
ATOM 1716 C C . MET A 1 211 ? -7.258 -7.107 20.272 1.00 92.56 211 MET A C 1
ATOM 1718 O O . MET A 1 211 ? -6.838 -7.010 19.122 1.00 92.56 211 MET A O 1
ATOM 1722 N N . THR A 1 212 ? -8.478 -7.570 20.546 1.00 91.06 212 THR A N 1
ATOM 1723 C CA . THR A 1 212 ? -9.411 -7.999 19.495 1.00 91.06 212 THR A CA 1
ATOM 1724 C C . THR A 1 212 ? -9.738 -6.857 18.533 1.00 91.06 212 THR A C 1
ATOM 1726 O O . THR A 1 212 ? -9.884 -7.081 17.331 1.00 91.06 212 THR A O 1
ATOM 1729 N N . TYR A 1 213 ? -9.863 -5.632 19.042 1.00 88.75 213 TYR A N 1
ATOM 1730 C CA . TYR A 1 213 ? -10.114 -4.457 18.218 1.00 88.75 213 TYR A CA 1
ATOM 1731 C C . TYR A 1 213 ? -8.884 -4.069 17.388 1.00 88.75 213 TYR A C 1
ATOM 1733 O O . TYR A 1 213 ? -8.999 -3.868 16.178 1.00 88.75 213 TYR A O 1
ATOM 1741 N N . ILE A 1 214 ? -7.704 -4.027 18.014 1.00 90.00 214 ILE A N 1
ATOM 1742 C CA . ILE A 1 214 ? -6.420 -3.749 17.352 1.00 90.00 214 ILE A CA 1
ATOM 1743 C C . ILE A 1 214 ? -6.184 -4.716 16.185 1.00 90.00 214 ILE A C 1
ATOM 1745 O O . ILE A 1 214 ? -5.807 -4.273 15.103 1.00 90.00 214 ILE A O 1
ATOM 1749 N N . ASP A 1 215 ? -6.467 -6.007 16.377 1.00 87.12 215 ASP A N 1
ATOM 1750 C CA . ASP A 1 215 ? -6.291 -7.046 15.356 1.00 87.12 215 ASP A CA 1
ATOM 1751 C C . ASP A 1 215 ? -7.244 -6.882 14.156 1.00 87.12 215 ASP A C 1
ATOM 1753 O O . ASP A 1 215 ? -6.912 -7.273 13.036 1.00 87.12 215 ASP A O 1
ATOM 1757 N N . LYS A 1 216 ? -8.442 -6.320 14.370 1.00 85.75 216 LYS A N 1
ATOM 1758 C CA . LYS A 1 216 ? -9.485 -6.177 13.335 1.00 85.75 216 LYS A CA 1
ATOM 1759 C C . LYS A 1 216 ? -9.363 -4.897 12.515 1.00 85.75 216 LYS A C 1
ATOM 1761 O O . LYS A 1 216 ? -9.891 -4.831 11.404 1.00 85.75 216 LYS A O 1
ATOM 1766 N N . VAL A 1 217 ? -8.733 -3.864 13.064 1.00 82.25 217 VAL A N 1
ATOM 1767 C CA . VAL A 1 217 ? -8.674 -2.543 12.436 1.00 82.25 217 VAL A CA 1
ATOM 1768 C C . VAL A 1 217 ? -7.417 -2.396 11.588 1.00 82.25 217 VAL A C 1
ATOM 1770 O O . VAL A 1 217 ? -6.308 -2.699 12.021 1.00 82.25 217 VAL A O 1
ATOM 1773 N N . GLN A 1 218 ? -7.583 -1.847 10.382 1.00 80.25 218 GLN A N 1
ATOM 1774 C CA . GLN A 1 218 ? -6.457 -1.478 9.528 1.00 80.25 218 GLN A CA 1
ATOM 1775 C C . GLN A 1 218 ? -5.509 -0.521 10.272 1.00 80.25 218 GLN A C 1
ATOM 1777 O O . GLN A 1 218 ? -5.939 0.505 10.821 1.00 80.25 218 GLN A O 1
ATOM 1782 N N . ASP A 1 219 ? -4.224 -0.878 10.284 1.00 83.31 219 ASP A N 1
ATOM 1783 C CA . ASP A 1 219 ? -3.150 -0.194 11.015 1.00 83.31 219 ASP A CA 1
ATOM 1784 C C . ASP A 1 219 ? -3.352 -0.126 12.542 1.00 83.31 219 ASP A C 1
ATOM 1786 O O . ASP A 1 219 ? -2.788 0.747 13.206 1.00 83.31 219 ASP A O 1
ATOM 1790 N N . GLY A 1 220 ? -4.142 -1.036 13.125 1.00 86.56 220 GLY A N 1
ATOM 1791 C CA . GLY A 1 220 ? -4.463 -1.043 14.556 1.00 86.56 220 GLY A CA 1
ATOM 1792 C C . GLY A 1 220 ? -3.230 -1.028 15.465 1.00 86.56 220 GLY A C 1
ATOM 1793 O O . GLY A 1 220 ? -3.157 -0.202 16.374 1.00 86.56 220 GLY A O 1
ATOM 1794 N N . TYR A 1 221 ? -2.222 -1.867 15.190 1.00 88.94 221 TYR A N 1
ATOM 1795 C CA . TYR A 1 221 ? -1.000 -1.928 16.007 1.00 88.94 221 TYR A CA 1
ATOM 1796 C C . TYR A 1 221 ? -0.215 -0.613 15.994 1.00 88.94 221 TYR A C 1
ATOM 1798 O O . TYR A 1 221 ? 0.234 -0.140 17.035 1.00 88.94 221 TYR A O 1
ATOM 1806 N N . ARG A 1 222 ? -0.098 0.028 14.826 1.00 86.69 222 ARG A N 1
ATOM 1807 C CA . ARG A 1 222 ? 0.587 1.319 14.685 1.00 86.69 222 ARG A CA 1
ATOM 1808 C C . ARG A 1 222 ? -0.148 2.434 15.414 1.00 86.69 222 ARG A C 1
ATOM 1810 O O . ARG A 1 222 ? 0.491 3.216 16.111 1.00 86.69 222 ARG A O 1
ATOM 1817 N N . LYS A 1 223 ? -1.479 2.468 15.295 1.00 86.44 223 LYS A N 1
ATOM 1818 C CA . LYS A 1 223 ? -2.333 3.412 16.030 1.00 86.44 223 LYS A CA 1
ATOM 1819 C C . LYS A 1 223 ? -2.187 3.239 17.538 1.00 86.44 223 LYS A C 1
ATOM 1821 O O . LYS A 1 223 ? -2.117 4.224 18.262 1.00 86.44 223 LYS A O 1
ATOM 1826 N N . PHE A 1 224 ? -2.094 2.000 18.021 1.00 90.38 224 PHE A N 1
ATOM 1827 C CA . PHE A 1 224 ? -1.814 1.755 19.432 1.00 90.38 224 PHE A CA 1
ATOM 1828 C C . PHE A 1 224 ? -0.444 2.322 19.821 1.00 90.38 224 PHE A C 1
ATOM 1830 O O . PHE A 1 224 ? -0.351 3.112 20.756 1.00 90.38 224 PHE A O 1
ATOM 1837 N N . ILE A 1 225 ? 0.613 1.984 19.073 1.00 86.94 225 ILE A N 1
ATOM 1838 C CA . ILE A 1 225 ? 1.980 2.444 19.362 1.00 86.94 225 ILE A CA 1
ATOM 1839 C C . ILE A 1 225 ? 2.062 3.981 19.392 1.00 86.94 225 ILE A C 1
ATOM 1841 O O . ILE A 1 225 ? 2.691 4.539 20.296 1.00 86.94 225 ILE A O 1
ATOM 1845 N N . SER A 1 226 ? 1.386 4.694 18.486 1.00 84.94 226 SER A N 1
ATOM 1846 C CA . SER A 1 226 ? 1.375 6.165 18.509 1.00 84.94 226 SER A CA 1
ATOM 1847 C C . SER A 1 226 ? 0.726 6.737 19.775 1.00 84.94 226 SER A C 1
ATOM 1849 O O . SER A 1 226 ? 1.225 7.713 20.327 1.00 84.94 226 SER A O 1
ATOM 1851 N N . LEU A 1 227 ? -0.320 6.096 20.306 1.00 84.44 227 LEU A N 1
ATOM 1852 C CA . LEU A 1 227 ? -0.979 6.525 21.551 1.00 84.44 227 LEU A CA 1
ATOM 1853 C C . LEU A 1 227 ? -0.134 6.271 22.813 1.00 84.44 227 LEU A C 1
ATOM 1855 O O . LEU A 1 227 ? -0.400 6.853 23.869 1.00 84.44 227 LEU A O 1
ATOM 1859 N N . THR A 1 228 ? 0.887 5.413 22.712 1.00 80.25 228 THR A N 1
ATOM 1860 C CA . THR A 1 228 ? 1.841 5.149 23.805 1.00 80.25 228 THR A CA 1
ATOM 1861 C C . THR A 1 228 ? 3.045 6.088 23.812 1.00 80.25 228 THR A C 1
ATOM 1863 O O . THR A 1 228 ? 3.659 6.271 24.858 1.00 80.25 228 THR A O 1
ATOM 1866 N N . THR A 1 229 ? 3.389 6.687 22.667 1.00 67.62 229 THR A N 1
ATOM 1867 C CA . THR A 1 229 ? 4.669 7.392 22.467 1.00 67.62 229 THR A CA 1
ATOM 1868 C C . THR A 1 229 ? 4.533 8.893 22.222 1.00 67.62 229 THR A C 1
ATOM 1870 O O . THR A 1 229 ? 5.497 9.628 22.430 1.00 67.62 229 THR A O 1
ATOM 1873 N N . VAL A 1 230 ? 3.362 9.375 21.797 1.00 57.72 230 VAL A N 1
ATOM 1874 C CA . VAL A 1 230 ? 3.145 10.780 21.418 1.00 57.72 230 VAL A CA 1
ATOM 1875 C C . VAL A 1 230 ? 2.305 11.497 22.485 1.00 57.72 230 VAL A C 1
ATOM 1877 O O . VAL A 1 230 ? 1.446 10.891 23.128 1.00 57.72 230 VAL A O 1
ATOM 1880 N N . LYS A 1 231 ? 2.524 12.812 22.671 1.00 59.88 231 LYS A N 1
ATOM 1881 C CA . LYS A 1 231 ? 1.521 13.684 23.316 1.00 59.88 231 LYS A CA 1
ATOM 1882 C C . LYS A 1 231 ? 0.186 13.463 22.601 1.00 59.88 231 LYS A C 1
ATOM 1884 O O . LYS A 1 231 ? 0.174 13.504 21.375 1.00 59.88 231 LYS A O 1
ATOM 1889 N N . ARG A 1 232 ? -0.896 13.221 23.353 1.00 62.78 232 ARG A N 1
ATOM 1890 C CA . ARG A 1 232 ? -2.229 12.971 22.782 1.00 62.78 232 ARG A CA 1
ATOM 1891 C C . ARG A 1 232 ? -2.526 13.993 21.685 1.00 62.78 232 ARG A C 1
ATOM 1893 O O . ARG A 1 232 ? -2.423 15.199 21.916 1.00 62.78 232 ARG A O 1
ATOM 1900 N N . ASP A 1 233 ? -2.810 13.492 20.487 1.00 72.75 233 ASP A N 1
ATOM 1901 C CA . ASP A 1 233 ? -3.268 14.343 19.402 1.00 72.75 233 ASP A CA 1
ATOM 1902 C C . ASP A 1 233 ? -4.744 14.738 19.638 1.00 72.75 233 ASP A C 1
ATOM 1904 O O . ASP A 1 233 ? -5.447 14.091 20.426 1.00 72.75 233 ASP A O 1
ATOM 1908 N N . PRO A 1 234 ? -5.236 15.812 18.994 1.00 76.56 234 PRO A N 1
ATOM 1909 C CA . PRO A 1 234 ? -6.609 16.275 19.198 1.00 76.56 234 PRO A CA 1
ATOM 1910 C C . PRO A 1 234 ? -7.688 15.232 18.855 1.00 76.56 234 PRO A C 1
ATOM 1912 O O . PRO A 1 234 ? -8.775 15.267 19.431 1.00 76.56 234 PRO A O 1
ATOM 1915 N N . ASP A 1 235 ? -7.401 14.295 17.944 1.00 81.81 235 ASP A N 1
ATOM 1916 C CA . ASP A 1 235 ? -8.324 13.217 17.562 1.00 81.81 235 ASP A CA 1
ATOM 1917 C C . ASP A 1 235 ? -8.468 12.187 18.693 1.00 81.81 235 ASP A C 1
ATOM 1919 O O . ASP A 1 235 ? -9.582 11.808 19.059 1.00 81.81 235 ASP A O 1
ATOM 1923 N N . ALA A 1 236 ? -7.354 11.783 19.305 1.00 82.69 236 ALA A N 1
ATOM 1924 C CA . ALA A 1 236 ? -7.323 10.896 20.459 1.00 82.69 236 ALA A CA 1
ATOM 1925 C C . ALA A 1 236 ? -8.052 11.503 21.666 1.00 82.69 236 ALA A C 1
ATOM 1927 O O . ALA A 1 236 ? -8.822 10.806 22.331 1.00 82.69 236 ALA A O 1
ATOM 1928 N N . ASP A 1 237 ? -7.866 12.801 21.921 1.00 82.56 237 ASP A N 1
ATOM 1929 C CA . ASP A 1 237 ? -8.576 13.504 22.993 1.00 82.56 237 ASP A CA 1
ATOM 1930 C C . ASP A 1 237 ? -10.091 13.537 22.760 1.00 82.56 237 ASP A C 1
ATOM 1932 O O . ASP A 1 237 ? -10.867 13.268 23.682 1.00 82.56 237 ASP A O 1
ATOM 1936 N N . LEU A 1 238 ? -10.536 13.801 21.529 1.00 84.81 238 LEU A N 1
ATOM 1937 C CA . LEU A 1 238 ? -11.963 13.785 21.204 1.00 84.81 238 LEU A CA 1
ATOM 1938 C C . LEU A 1 238 ? -12.568 12.387 21.282 1.00 84.81 238 LEU A C 1
ATOM 1940 O O . LEU A 1 238 ? -13.675 12.245 21.799 1.00 84.81 238 LEU A O 1
ATOM 1944 N N . LYS A 1 239 ? -11.861 11.349 20.824 1.00 87.50 239 LYS A N 1
ATOM 1945 C CA . LYS A 1 239 ? -12.303 9.952 20.983 1.00 87.50 239 LYS A CA 1
ATOM 1946 C C . LYS A 1 239 ? -12.501 9.596 22.447 1.00 87.50 239 LYS A C 1
ATOM 1948 O O . LYS A 1 239 ? -13.537 9.039 22.805 1.00 87.50 239 LYS A O 1
ATOM 1953 N N . PHE A 1 240 ? -11.538 9.976 23.286 1.00 85.31 240 PHE A N 1
ATOM 1954 C CA . PHE A 1 240 ? -11.615 9.778 24.726 1.00 85.31 240 PHE A CA 1
ATOM 1955 C C . PHE A 1 240 ? -12.844 10.475 25.332 1.00 85.31 240 PHE A C 1
ATOM 1957 O O . PHE A 1 240 ? -13.625 9.840 26.041 1.00 85.31 240 PHE A O 1
ATOM 1964 N N . ILE A 1 241 ? -13.051 11.757 25.011 1.00 86.19 241 ILE A N 1
ATOM 1965 C CA . ILE A 1 241 ? -14.204 12.554 25.466 1.00 86.19 241 ILE A CA 1
ATOM 1966 C C . ILE A 1 241 ? -15.526 11.915 25.027 1.00 86.19 241 ILE A C 1
ATOM 1968 O O . ILE A 1 241 ? -16.407 11.678 25.852 1.00 86.19 241 ILE A O 1
ATOM 1972 N N . VAL A 1 242 ? -15.658 11.598 23.736 1.00 88.31 242 VAL A N 1
ATOM 1973 C CA . VAL A 1 242 ? -16.877 11.019 23.159 1.00 88.31 242 VAL A CA 1
ATOM 1974 C C . VAL A 1 242 ? -17.219 9.697 23.833 1.00 88.31 242 VAL A C 1
ATOM 1976 O O . VAL A 1 242 ? -18.357 9.519 24.261 1.00 88.31 242 VAL A O 1
ATOM 1979 N N . GLN A 1 243 ? -16.254 8.786 23.974 1.00 89.69 243 GLN A N 1
ATOM 1980 C CA . GLN A 1 243 ? -16.526 7.494 24.598 1.00 89.69 243 GLN A CA 1
ATOM 1981 C C . GLN A 1 243 ? -16.901 7.645 26.073 1.00 89.69 243 GLN A C 1
ATOM 1983 O O . GLN A 1 243 ? -17.855 7.014 26.514 1.00 89.69 243 GLN A O 1
ATOM 1988 N N . LYS A 1 244 ? -16.228 8.531 26.818 1.00 85.62 244 LYS A N 1
ATOM 1989 C CA . LYS A 1 244 ? -16.558 8.782 28.225 1.00 85.62 244 LYS A CA 1
ATOM 1990 C C . LYS A 1 244 ? -17.981 9.325 28.391 1.00 85.62 244 LYS A C 1
ATOM 1992 O O . LYS A 1 244 ? -18.684 8.911 29.309 1.00 85.62 244 LYS A O 1
ATOM 1997 N N . LEU A 1 245 ? -18.429 10.212 27.503 1.00 87.00 245 LEU A N 1
ATOM 1998 C CA . LEU A 1 245 ? -19.806 10.715 27.512 1.00 87.00 245 LEU A CA 1
ATOM 1999 C C . LEU A 1 245 ? -20.833 9.628 27.168 1.00 87.00 245 LEU A C 1
ATOM 2001 O O . LEU A 1 245 ? -21.935 9.660 27.711 1.00 87.00 245 LEU A O 1
ATOM 2005 N N . ILE A 1 246 ? -20.484 8.682 26.290 1.00 88.38 246 ILE A N 1
ATOM 2006 C CA . ILE A 1 246 ? -21.330 7.526 25.955 1.00 88.38 246 ILE A CA 1
ATOM 2007 C C . ILE A 1 246 ? -21.442 6.581 27.155 1.00 88.38 246 ILE A C 1
ATOM 2009 O O . ILE A 1 246 ? -22.556 6.261 27.555 1.00 88.38 246 ILE A O 1
ATOM 2013 N N . ASP A 1 247 ? -20.312 6.183 27.749 1.00 85.88 247 ASP A N 1
ATOM 2014 C CA . ASP A 1 247 ? -20.265 5.261 28.898 1.00 85.88 247 ASP A CA 1
ATOM 2015 C C . ASP A 1 247 ? -21.026 5.828 30.114 1.00 85.88 247 ASP A C 1
ATOM 2017 O O . ASP A 1 247 ? -21.640 5.099 30.884 1.00 85.88 247 ASP A O 1
ATOM 2021 N N . ASN A 1 248 ? -21.037 7.156 30.274 1.00 83.88 248 ASN A N 1
ATOM 2022 C CA . ASN A 1 248 ? -21.768 7.839 31.348 1.00 83.88 248 ASN A CA 1
ATOM 2023 C C . ASN A 1 248 ? -23.193 8.250 30.952 1.00 83.88 248 ASN A C 1
ATOM 2025 O O . ASN A 1 248 ? -23.810 9.080 31.623 1.00 83.88 248 ASN A O 1
ATOM 2029 N N . ASP A 1 249 ? -23.712 7.706 29.850 1.00 86.12 249 ASP A N 1
ATOM 2030 C CA . ASP A 1 249 ? -25.041 7.981 29.316 1.00 86.12 249 ASP A CA 1
ATOM 2031 C C . ASP A 1 249 ? -25.326 9.463 29.009 1.00 86.12 249 ASP A C 1
ATOM 2033 O O . ASP A 1 249 ? -26.472 9.796 28.739 1.00 86.12 249 ASP A O 1
ATOM 2037 N N . LYS A 1 250 ? -24.350 10.380 29.008 1.00 85.69 250 LYS A N 1
ATOM 2038 C CA . LYS A 1 250 ? -24.598 11.815 28.756 1.00 85.69 250 LYS A CA 1
ATOM 2039 C C . LYS A 1 250 ? -24.895 12.098 27.279 1.00 85.69 250 LYS A C 1
ATOM 2041 O O . LYS A 1 250 ? -25.552 13.091 26.969 1.00 85.69 250 LYS A O 1
ATOM 2046 N N . ILE A 1 251 ? -24.441 11.242 26.359 1.00 87.81 251 ILE A N 1
ATOM 2047 C CA . ILE A 1 251 ? -24.813 11.302 24.937 1.00 87.81 251 ILE A CA 1
ATOM 2048 C C . ILE A 1 251 ? -25.233 9.926 24.415 1.00 87.81 251 ILE A C 1
ATOM 2050 O O . ILE A 1 251 ? -24.633 8.914 24.766 1.00 87.81 251 ILE A O 1
ATOM 2054 N N . LYS A 1 252 ? -26.254 9.886 23.553 1.00 88.50 252 LYS A N 1
ATOM 2055 C CA . LYS A 1 252 ? -26.766 8.652 22.932 1.00 88.50 252 LYS A CA 1
ATOM 2056 C C . LYS A 1 252 ? -27.216 8.896 21.497 1.00 88.50 252 LYS A C 1
ATOM 2058 O O . LYS A 1 252 ? -27.529 10.027 21.115 1.00 88.50 252 LYS A O 1
ATOM 2063 N N . VAL A 1 253 ? -27.278 7.821 20.718 1.00 86.69 253 VAL A N 1
ATOM 2064 C CA . VAL A 1 253 ? -27.962 7.826 19.423 1.00 86.69 253 VAL A CA 1
ATOM 2065 C C . VAL A 1 253 ? -29.466 7.726 19.670 1.00 86.69 253 VAL A C 1
ATOM 2067 O O . VAL A 1 253 ? -29.932 6.792 20.315 1.00 86.69 253 VAL A O 1
ATOM 2070 N N . ASP A 1 254 ? -30.210 8.707 19.169 1.00 85.81 254 ASP A N 1
ATOM 2071 C CA . ASP A 1 254 ? -31.670 8.697 19.088 1.00 85.81 254 ASP A CA 1
ATOM 2072 C C . ASP A 1 254 ? -32.067 8.288 17.668 1.00 85.81 254 ASP A C 1
ATOM 2074 O O . ASP A 1 254 ? -31.630 8.922 16.703 1.00 85.81 254 ASP A O 1
ATOM 2078 N N . ASP A 1 255 ? -32.871 7.234 17.551 1.00 81.25 255 ASP A N 1
ATOM 2079 C CA . ASP A 1 255 ? -33.423 6.749 16.287 1.00 81.25 255 ASP A CA 1
ATOM 2080 C C . ASP A 1 255 ? -34.924 7.043 16.270 1.00 81.25 255 ASP A C 1
ATOM 2082 O O . ASP A 1 255 ? -35.710 6.445 17.011 1.00 81.25 255 ASP A O 1
ATOM 2086 N N . LYS A 1 256 ? -35.321 8.016 15.448 1.00 76.25 256 LYS A N 1
ATOM 2087 C CA . LYS A 1 256 ? -36.729 8.366 15.245 1.00 76.25 256 LYS A CA 1
ATOM 2088 C C . LYS A 1 256 ? -37.022 8.441 13.765 1.00 76.25 256 LYS A C 1
ATOM 2090 O O . LYS A 1 256 ? -36.386 9.198 13.038 1.00 76.25 256 LYS A O 1
ATOM 2095 N N . ASN A 1 257 ? -38.039 7.695 13.341 1.00 72.69 257 ASN A N 1
ATOM 2096 C CA . ASN A 1 257 ? -38.510 7.655 11.956 1.00 72.69 257 ASN A CA 1
ATOM 2097 C C . ASN A 1 257 ? -37.405 7.292 10.941 1.00 72.69 257 ASN A C 1
ATOM 2099 O O . ASN A 1 257 ? -37.446 7.751 9.804 1.00 72.69 257 ASN A O 1
ATOM 2103 N N . GLY A 1 258 ? -36.416 6.482 11.344 1.00 72.69 258 GLY A N 1
ATOM 2104 C CA . GLY A 1 258 ? -35.298 6.071 10.489 1.00 72.69 258 GLY A CA 1
ATOM 2105 C C . GLY A 1 258 ? -34.176 7.107 10.357 1.00 72.69 258 GLY A C 1
ATOM 2106 O O . GLY A 1 258 ? -33.218 6.870 9.622 1.00 72.69 258 GLY A O 1
ATOM 2107 N N . GLU A 1 259 ? -34.264 8.237 11.064 1.00 78.94 259 GLU A N 1
ATOM 2108 C CA . GLU A 1 259 ? -33.171 9.197 11.192 1.00 78.94 259 GLU A CA 1
ATOM 2109 C C . GLU A 1 259 ? -32.431 8.987 12.515 1.00 78.94 259 GLU A C 1
ATOM 2111 O O . GLU A 1 259 ? -32.977 9.224 13.596 1.00 78.94 259 GLU A O 1
ATOM 2116 N N . GLN A 1 260 ? -31.155 8.612 12.422 1.00 84.38 260 GLN A N 1
ATOM 2117 C CA . GLN A 1 260 ? -30.273 8.478 13.577 1.00 84.38 260 GLN A CA 1
ATOM 2118 C C . GLN A 1 260 ? -29.564 9.801 13.865 1.00 84.38 260 GLN A C 1
ATOM 2120 O O . GLN A 1 260 ? -28.985 10.423 12.972 1.00 84.38 260 GLN A O 1
ATOM 2125 N N . LYS A 1 261 ? -29.607 10.259 15.118 1.00 87.38 261 LYS A N 1
ATOM 2126 C CA . LYS A 1 261 ? -28.980 11.519 15.545 1.00 87.38 261 LYS A CA 1
ATOM 2127 C C . LYS A 1 261 ? -28.261 11.328 16.871 1.00 87.38 261 LYS A C 1
ATOM 2129 O O . LYS A 1 261 ? -28.841 10.800 17.815 1.00 87.38 261 LYS A O 1
ATOM 2134 N N . TRP A 1 262 ? -27.030 11.821 16.975 1.00 87.81 262 TRP A N 1
ATOM 2135 C CA . TRP A 1 262 ? -26.368 11.961 18.270 1.00 87.81 262 TRP A CA 1
ATOM 2136 C C . TRP A 1 262 ? -27.033 13.083 19.056 1.00 87.81 262 TRP A C 1
ATOM 2138 O O . TRP A 1 262 ? -27.256 14.176 18.525 1.00 87.81 262 TRP A O 1
ATOM 2148 N N . ARG A 1 263 ? -27.356 12.823 20.318 1.00 86.69 263 ARG A N 1
ATOM 2149 C CA . ARG A 1 263 ? -28.059 13.767 21.182 1.00 86.69 263 ARG A CA 1
ATOM 2150 C C . ARG A 1 263 ? -27.535 13.714 22.612 1.00 86.69 263 ARG A C 1
ATOM 2152 O O . ARG A 1 263 ? -27.098 12.662 23.072 1.00 86.69 263 ARG A O 1
ATOM 2159 N N . ILE A 1 264 ? -27.647 14.839 23.315 1.00 84.50 264 ILE A N 1
ATOM 2160 C CA . ILE A 1 264 ? -27.391 14.921 24.759 1.00 84.50 264 ILE A CA 1
ATOM 2161 C C . ILE A 1 264 ? -28.592 14.337 25.505 1.00 84.50 264 ILE A C 1
ATOM 2163 O O . ILE A 1 264 ? -29.733 14.759 25.272 1.00 84.50 264 ILE A O 1
ATOM 2167 N N . TYR A 1 265 ? -28.322 13.387 26.392 1.00 81.06 265 TYR A N 1
ATOM 2168 C CA . TYR A 1 265 ? -29.297 12.768 27.277 1.00 81.06 265 TYR A CA 1
ATOM 2169 C C . TYR A 1 265 ? -29.174 13.362 28.676 1.00 81.06 265 TYR A C 1
ATOM 2171 O O . TYR A 1 265 ? -28.097 13.409 29.268 1.00 81.06 265 TYR A O 1
ATOM 2179 N N . ASP A 1 266 ? -30.301 13.827 29.195 1.00 77.50 266 ASP A N 1
ATOM 2180 C CA . ASP A 1 266 ? -30.410 14.326 30.553 1.00 77.50 266 ASP A CA 1
ATOM 2181 C C . ASP A 1 266 ? -31.034 13.235 31.425 1.00 77.50 266 ASP A C 1
ATOM 2183 O O . ASP A 1 266 ? -32.193 12.852 31.236 1.00 77.50 266 ASP A O 1
ATOM 2187 N N . LYS A 1 267 ? -30.230 12.712 32.355 1.00 69.12 267 LYS A N 1
ATOM 2188 C CA . LYS A 1 267 ? -30.603 11.572 33.195 1.00 69.12 267 LYS A CA 1
ATOM 2189 C C . LYS A 1 267 ? -31.676 11.937 34.223 1.00 69.12 267 LYS A C 1
ATOM 2191 O O . LYS A 1 267 ? -32.543 11.109 34.483 1.00 69.12 267 LYS A O 1
ATOM 2196 N N . ASP A 1 268 ? -31.661 13.167 34.732 1.00 72.31 268 ASP A N 1
ATOM 2197 C CA . ASP A 1 268 ? -32.601 13.644 35.755 1.00 72.31 268 ASP A CA 1
ATOM 2198 C C . ASP A 1 268 ? -34.018 13.791 35.198 1.00 72.31 268 ASP A C 1
ATOM 2200 O O . ASP A 1 268 ? -35.011 13.512 35.867 1.00 72.31 268 ASP A O 1
ATOM 2204 N N . THR A 1 269 ? -34.122 14.209 33.938 1.00 74.38 269 THR A N 1
ATOM 2205 C CA . THR A 1 269 ? -35.405 14.394 33.251 1.00 74.38 269 THR A CA 1
ATOM 2206 C C . THR A 1 269 ? -35.804 13.209 32.372 1.00 74.38 269 THR A C 1
ATOM 2208 O O . THR A 1 269 ? -36.942 13.169 31.899 1.00 74.38 269 THR A O 1
ATOM 2211 N N . GLY A 1 270 ? -34.886 12.270 32.114 1.00 72.31 270 GLY A N 1
ATOM 2212 C CA . GLY A 1 270 ? -35.072 11.147 31.191 1.00 72.31 270 GLY A CA 1
ATOM 2213 C C . GLY A 1 270 ? -35.297 11.575 29.735 1.00 72.31 270 GLY A C 1
ATOM 2214 O O . GLY A 1 270 ? -35.865 10.816 28.947 1.00 72.31 270 GLY A O 1
ATOM 2215 N N . LYS A 1 271 ? -34.922 12.809 29.366 1.00 74.38 271 LYS A N 1
ATOM 2216 C CA . LYS A 1 271 ? -35.234 13.419 28.063 1.00 74.38 271 LYS A CA 1
ATOM 2217 C C . LYS A 1 271 ? -33.975 13.726 27.257 1.00 74.38 271 LYS A C 1
ATOM 2219 O O . LYS A 1 271 ? -32.949 14.144 27.784 1.00 74.38 271 LYS A O 1
ATOM 2224 N N . MET A 1 272 ? -34.096 13.599 25.935 1.00 78.75 272 MET A N 1
ATOM 2225 C CA . MET A 1 272 ? -33.074 14.043 24.985 1.00 78.75 272 MET A CA 1
ATOM 2226 C C . MET A 1 272 ? -33.235 15.545 24.738 1.00 78.75 272 MET A C 1
ATOM 2228 O O . MET A 1 272 ? -34.270 15.963 24.213 1.00 78.75 272 MET A O 1
ATOM 2232 N N . LYS A 1 273 ? -32.239 16.355 25.106 1.00 69.50 273 LYS A N 1
ATOM 2233 C CA . LYS A 1 273 ? -32.371 17.823 25.092 1.00 69.50 273 LYS A CA 1
ATOM 2234 C C . LYS A 1 273 ? -31.883 18.466 23.792 1.00 69.50 273 LYS A C 1
ATOM 2236 O O . LYS A 1 273 ? -32.629 19.239 23.205 1.00 69.50 273 LYS A O 1
ATOM 2241 N N . ASN A 1 274 ? -30.700 18.092 23.291 1.00 75.56 274 ASN A N 1
ATOM 2242 C CA . ASN A 1 274 ? -30.069 18.748 22.133 1.00 75.56 274 ASN A CA 1
ATOM 2243 C C . ASN A 1 274 ? -29.570 17.748 21.088 1.00 75.56 274 ASN A C 1
ATOM 2245 O O . ASN A 1 274 ? -29.016 16.712 21.449 1.00 75.56 274 ASN A O 1
ATOM 2249 N N . VAL A 1 275 ? -29.737 18.079 19.802 1.00 76.69 275 VAL A N 1
ATOM 2250 C CA . VAL A 1 275 ? -29.099 17.364 18.684 1.00 76.69 275 VAL A CA 1
ATOM 2251 C C . VAL A 1 275 ? -27.669 17.860 18.533 1.00 76.69 275 VAL A C 1
ATOM 2253 O O . VAL A 1 275 ? -27.445 19.057 18.414 1.00 76.69 275 VAL A O 1
ATOM 2256 N N . ILE A 1 276 ? -26.726 16.923 18.540 1.00 77.56 276 ILE A N 1
ATOM 2257 C CA . ILE A 1 276 ? -25.299 17.166 18.325 1.00 77.56 276 ILE A CA 1
ATOM 2258 C C . ILE A 1 276 ? -25.023 17.116 16.822 1.00 77.56 276 ILE A C 1
ATOM 2260 O O . ILE A 1 276 ? -24.591 18.100 16.236 1.00 77.56 276 ILE A O 1
ATOM 2264 N N . VAL A 1 277 ? -25.322 15.979 16.182 1.00 83.62 277 VAL A N 1
ATOM 2265 C CA . VAL A 1 277 ? -25.156 15.807 14.734 1.00 83.62 277 VAL A CA 1
ATOM 2266 C C . VAL A 1 277 ? -26.082 14.702 14.203 1.00 83.62 277 VAL A C 1
ATOM 2268 O O . VAL A 1 277 ? -26.246 13.672 14.868 1.00 83.62 277 VAL A O 1
ATOM 2271 N N . PRO A 1 278 ? -26.706 14.874 13.022 1.00 82.50 278 PRO A N 1
ATOM 2272 C CA . PRO A 1 278 ? -27.352 13.771 12.317 1.00 82.50 278 PRO A CA 1
ATOM 2273 C C . PRO A 1 278 ? -26.314 12.775 11.784 1.00 82.50 278 PRO A C 1
ATOM 2275 O O . PRO A 1 278 ? -25.288 13.168 11.233 1.00 82.50 278 PRO A O 1
ATOM 2278 N N . ILE A 1 279 ? -26.578 11.478 11.931 1.00 82.12 279 ILE A N 1
ATOM 2279 C CA . ILE A 1 279 ? -25.700 10.415 11.437 1.00 82.12 279 ILE A CA 1
ATOM 2280 C C . ILE A 1 279 ? -26.019 10.174 9.961 1.00 82.12 279 ILE A C 1
ATOM 2282 O O . ILE A 1 279 ? -27.153 9.867 9.594 1.00 82.12 279 ILE A O 1
ATOM 2286 N N . SER A 1 280 ? -25.007 10.310 9.102 1.00 76.75 280 SER A N 1
ATOM 2287 C CA . SER A 1 280 ? -25.145 9.973 7.683 1.00 76.75 280 SER A CA 1
ATOM 2288 C C . SER A 1 280 ? -25.460 8.478 7.511 1.00 76.75 280 SER A C 1
ATOM 2290 O O . SER A 1 280 ? -24.811 7.659 8.164 1.00 76.75 280 SER A O 1
ATOM 2292 N N . PRO A 1 281 ? -26.332 8.075 6.566 1.00 73.94 281 PRO A N 1
ATOM 2293 C CA . PRO A 1 281 ? -26.541 6.663 6.227 1.00 73.94 281 PRO A CA 1
ATOM 2294 C C . PRO A 1 281 ? -25.243 5.914 5.878 1.00 73.94 281 PRO A C 1
ATOM 2296 O O . PRO A 1 281 ? -25.126 4.712 6.109 1.00 73.94 281 PRO A O 1
ATOM 2299 N N . THR A 1 282 ? -24.239 6.628 5.359 1.00 77.19 282 THR A N 1
ATOM 2300 C CA . THR A 1 282 ? -22.913 6.081 5.022 1.00 77.19 282 THR A CA 1
ATOM 2301 C C . THR A 1 282 ? -22.020 5.819 6.240 1.00 77.19 282 THR A C 1
ATOM 2303 O O . THR A 1 282 ? -20.951 5.236 6.086 1.00 77.19 282 THR A O 1
ATOM 2306 N N . ALA A 1 283 ? -22.419 6.268 7.433 1.00 76.56 283 ALA A N 1
ATOM 2307 C CA . ALA A 1 283 ? -21.678 6.114 8.686 1.00 76.56 283 ALA A CA 1
ATOM 2308 C C . ALA A 1 283 ? -22.162 4.927 9.539 1.00 76.56 283 ALA A C 1
ATOM 2310 O O . ALA A 1 283 ? -21.693 4.754 10.662 1.00 76.56 283 ALA A O 1
ATOM 2311 N N . LYS A 1 284 ? -23.080 4.104 9.017 1.00 76.94 284 LYS A N 1
ATOM 2312 C CA . LYS A 1 284 ? -23.612 2.931 9.717 1.00 76.94 284 LYS A CA 1
ATOM 2313 C C . LYS A 1 284 ? -22.488 1.953 10.097 1.00 76.94 284 LYS A C 1
ATOM 2315 O O . LYS A 1 284 ? -21.728 1.515 9.234 1.00 76.94 284 LYS A O 1
ATOM 2320 N N . GLY A 1 285 ? -22.393 1.614 11.381 1.00 75.75 285 GLY A N 1
ATOM 2321 C CA . GLY A 1 285 ? -21.323 0.808 11.980 1.00 75.75 285 GLY A CA 1
ATOM 2322 C C . GLY A 1 285 ? -20.022 1.567 12.284 1.00 75.75 285 GLY A C 1
ATOM 2323 O O . GLY A 1 285 ? -19.032 0.928 12.637 1.00 75.75 285 GLY A O 1
ATOM 2324 N N . LYS A 1 286 ? -19.996 2.894 12.100 1.00 84.00 286 LYS A N 1
ATOM 2325 C CA . LYS A 1 286 ? -18.869 3.810 12.380 1.00 84.00 286 LYS A CA 1
ATOM 2326 C C . LYS A 1 286 ? -19.360 5.141 12.962 1.00 84.00 286 LYS A C 1
ATOM 2328 O O . LYS A 1 286 ? -18.825 6.217 12.682 1.00 84.00 286 LYS A O 1
ATOM 2333 N N . GLU A 1 287 ? -20.448 5.093 13.721 1.00 87.94 287 GLU A N 1
ATOM 2334 C CA . GLU A 1 287 ? -21.175 6.269 14.192 1.00 87.94 287 GLU A CA 1
ATOM 2335 C C . GLU A 1 287 ? -20.325 7.119 15.147 1.00 87.94 287 GLU A C 1
ATOM 2337 O O . GLU A 1 287 ? -20.432 8.349 15.141 1.00 87.94 287 GLU A O 1
ATOM 2342 N N . LYS A 1 288 ? -19.464 6.470 15.945 1.00 88.81 288 LYS A N 1
ATOM 2343 C CA . LYS A 1 288 ? -18.551 7.125 16.893 1.00 88.81 288 LYS A CA 1
ATOM 2344 C C . LYS A 1 288 ? -17.423 7.853 16.157 1.00 88.81 288 LYS A C 1
ATOM 2346 O O . LYS A 1 288 ? -17.160 9.023 16.431 1.00 88.81 288 LYS A O 1
ATOM 2351 N N . GLU A 1 289 ? -16.805 7.207 15.168 1.00 86.50 289 GLU A N 1
ATOM 2352 C CA . GLU A 1 289 ? -15.777 7.809 14.311 1.00 86.50 289 GLU A CA 1
ATOM 2353 C C . GLU A 1 289 ? -16.327 8.986 13.501 1.00 86.50 289 GLU A C 1
ATOM 2355 O O . GLU A 1 289 ? -15.641 9.995 13.313 1.00 86.50 289 GLU A O 1
ATOM 2360 N N . PHE A 1 290 ? -17.573 8.877 13.034 1.00 87.12 290 PHE A N 1
ATOM 2361 C CA . PHE A 1 290 ? -18.257 9.965 12.346 1.00 87.12 290 PHE A CA 1
ATOM 2362 C C . PHE A 1 290 ? -18.462 11.175 13.264 1.00 87.12 290 PHE A C 1
ATOM 2364 O O . PHE A 1 290 ? -18.164 12.299 12.857 1.00 87.12 290 PHE A O 1
ATOM 2371 N N . LEU A 1 291 ? -18.903 10.954 14.509 1.00 87.31 291 LEU A N 1
ATOM 2372 C CA . LEU A 1 291 ? -19.053 12.026 15.492 1.00 87.31 291 LEU A CA 1
ATOM 2373 C C . LEU A 1 291 ? -17.717 12.728 15.765 1.00 87.31 291 LEU A C 1
ATOM 2375 O O . LEU A 1 291 ? -17.657 13.952 15.706 1.00 87.31 291 LEU A O 1
ATOM 2379 N N . VAL A 1 292 ? -16.633 11.980 15.985 1.00 86.94 292 VAL A N 1
ATOM 2380 C CA . VAL A 1 292 ? -15.298 12.572 16.189 1.00 86.94 292 VAL A CA 1
ATOM 2381 C C . VAL A 1 292 ? -14.858 13.389 14.974 1.00 86.94 292 VAL A C 1
ATOM 2383 O O . VAL A 1 292 ? -14.422 14.529 15.118 1.00 86.94 292 VAL A O 1
ATOM 2386 N N . SER A 1 293 ? -15.043 12.853 13.766 1.00 86.31 293 SER A N 1
ATOM 2387 C CA . SER A 1 293 ? -14.696 13.550 12.519 1.00 86.31 293 SER A CA 1
ATOM 2388 C C . SER A 1 293 ? -15.478 14.854 12.335 1.00 86.31 293 SER A C 1
ATOM 2390 O O . SER A 1 293 ? -14.970 15.803 11.736 1.00 86.31 293 SER A O 1
ATOM 2392 N N . TYR A 1 294 ? -16.718 14.900 12.824 1.00 86.00 294 TYR A N 1
ATOM 2393 C CA . TYR A 1 294 ? -17.532 16.110 12.844 1.00 86.00 294 TYR A CA 1
ATOM 2394 C C . TYR A 1 294 ? -17.009 17.116 13.878 1.00 86.00 294 TYR A C 1
ATOM 2396 O O . TYR A 1 294 ? -16.781 18.274 13.538 1.00 86.00 294 TYR A O 1
ATOM 2404 N N . LEU A 1 295 ? -16.740 16.671 15.110 1.00 85.25 295 LEU A N 1
ATOM 2405 C CA . LEU A 1 295 ? -16.235 17.521 16.197 1.00 85.25 295 LEU A CA 1
ATOM 2406 C C . LEU A 1 295 ? -14.855 18.118 15.898 1.00 85.25 295 LEU A C 1
ATOM 2408 O O . LEU A 1 295 ? -14.589 19.255 16.268 1.00 85.25 295 LEU A O 1
ATOM 2412 N N . MET A 1 296 ? -14.007 17.407 15.154 1.00 84.88 296 MET A N 1
ATOM 2413 C CA . MET A 1 296 ? -12.735 17.949 14.659 1.00 84.88 296 MET A CA 1
ATOM 2414 C C . MET A 1 296 ? -12.912 19.177 13.751 1.00 84.88 296 MET A C 1
ATOM 2416 O O . MET A 1 296 ? -11.991 19.980 13.620 1.00 84.88 296 MET A O 1
ATOM 2420 N N . LYS A 1 297 ? -14.078 19.331 13.109 1.00 85.62 297 LYS A N 1
ATOM 2421 C CA . LYS A 1 297 ? -14.408 20.474 12.243 1.00 85.62 297 LYS A CA 1
ATOM 2422 C C . LYS A 1 297 ? -15.163 21.584 12.979 1.00 85.62 297 LYS A C 1
ATOM 2424 O O . LYS A 1 297 ? -15.205 22.702 12.476 1.00 85.62 297 LYS A O 1
ATOM 2429 N N . ASP A 1 298 ? -15.739 21.287 14.142 1.00 83.44 298 ASP A N 1
ATOM 2430 C CA . ASP A 1 298 ? -16.532 22.212 14.955 1.00 83.44 298 ASP A CA 1
ATOM 2431 C C . ASP A 1 298 ? -15.928 22.347 16.361 1.00 83.44 298 ASP A C 1
ATOM 2433 O O . ASP A 1 298 ? -16.301 21.661 17.319 1.00 83.44 298 ASP A O 1
ATOM 2437 N N . SER A 1 299 ? -14.967 23.265 16.481 1.00 79.75 299 SER A N 1
ATOM 2438 C CA . SER A 1 299 ? -14.212 23.491 17.716 1.00 79.75 299 SER A CA 1
ATOM 2439 C C . SER A 1 299 ? -15.069 24.022 18.871 1.00 79.75 299 SER A C 1
ATOM 2441 O O . SER A 1 299 ? -14.740 23.784 20.033 1.00 79.75 299 SER A O 1
ATOM 2443 N N . THR A 1 300 ? -16.180 24.705 18.579 1.00 82.38 300 THR A N 1
ATOM 2444 C CA . THR A 1 300 ? -17.082 25.251 19.608 1.00 82.38 300 THR A CA 1
ATOM 2445 C C . THR A 1 300 ? -17.920 24.143 20.239 1.00 82.38 300 THR A C 1
ATOM 2447 O O . THR A 1 300 ? -18.045 24.067 21.467 1.00 82.38 300 THR A O 1
ATOM 2450 N N . LEU A 1 301 ? -18.442 23.230 19.417 1.00 81.31 301 LEU A N 1
ATOM 2451 C CA . LEU A 1 301 ? -19.166 22.061 19.908 1.00 81.31 301 LEU A CA 1
ATOM 2452 C C . LEU A 1 301 ? -18.239 21.099 20.662 1.00 81.31 301 LEU A C 1
ATOM 2454 O O . LEU A 1 301 ? -18.595 20.618 21.738 1.00 81.31 301 LEU A O 1
ATOM 2458 N N . ALA A 1 302 ? -17.025 20.878 20.150 1.00 80.69 302 ALA A N 1
ATOM 2459 C CA . ALA A 1 302 ? -15.990 20.101 20.830 1.00 80.69 302 ALA A CA 1
ATOM 2460 C C . ALA A 1 302 ? -15.664 20.654 22.230 1.00 80.69 302 ALA A C 1
ATOM 2462 O O . ALA A 1 302 ? -15.629 19.896 23.202 1.00 80.69 302 ALA A O 1
ATOM 2463 N N . ALA A 1 303 ? -15.486 21.975 22.356 1.00 81.88 303 ALA A N 1
ATOM 2464 C CA . ALA A 1 303 ? -15.247 22.624 23.644 1.00 81.88 303 ALA A CA 1
ATOM 2465 C C . ALA A 1 303 ? -16.431 22.445 24.609 1.00 81.88 303 ALA A C 1
ATOM 2467 O O . ALA A 1 303 ? -16.228 22.151 25.785 1.00 81.88 303 ALA A O 1
ATOM 2468 N N . SER A 1 304 ? -17.665 22.539 24.107 1.00 80.00 304 SER A N 1
ATOM 2469 C CA . SER A 1 304 ? -18.878 22.348 24.917 1.00 80.00 304 SER A CA 1
ATOM 2470 C C . SER A 1 304 ? -18.980 20.926 25.487 1.00 80.00 304 SER A C 1
ATOM 2472 O O . SER A 1 304 ? -19.314 20.744 26.657 1.00 80.00 304 SER A O 1
ATOM 2474 N N . LEU A 1 305 ? -18.644 19.905 24.690 1.00 79.88 305 LEU A N 1
ATOM 2475 C CA . LEU A 1 305 ? -18.629 18.506 25.141 1.00 79.88 305 LEU A CA 1
ATOM 2476 C C . LEU A 1 305 ? -17.496 18.211 26.134 1.00 79.88 305 LEU A C 1
ATOM 2478 O O . LEU A 1 305 ? -17.653 17.368 27.021 1.00 79.88 305 LEU A O 1
ATOM 2482 N N . LYS A 1 306 ? -16.369 18.920 26.027 1.00 83.12 306 LYS A N 1
ATOM 2483 C CA . LYS A 1 306 ? -15.280 18.815 27.002 1.00 83.12 306 LYS A CA 1
ATOM 2484 C C . LYS A 1 306 ? -15.726 19.277 28.394 1.00 83.12 306 LYS A C 1
ATOM 2486 O O . LYS A 1 306 ? -15.514 18.543 29.353 1.00 83.12 306 LYS A O 1
ATOM 2491 N N . VAL A 1 307 ? -16.431 20.407 28.487 1.00 82.06 307 VAL A N 1
ATOM 2492 C CA . VAL A 1 307 ? -16.996 20.911 29.758 1.00 82.06 307 VAL A CA 1
ATOM 2493 C C . VAL A 1 307 ? -17.969 19.898 30.379 1.00 82.06 307 VAL A C 1
ATOM 2495 O O . VAL A 1 307 ? -17.887 19.598 31.566 1.00 82.06 307 VAL A O 1
ATOM 2498 N N . LEU A 1 308 ? -18.835 19.281 29.567 1.00 76.56 308 LEU A N 1
ATOM 2499 C CA . LEU A 1 308 ? -19.723 18.186 30.001 1.00 76.56 308 LEU A CA 1
ATOM 2500 C C . LEU A 1 308 ? -18.967 16.961 30.546 1.00 76.56 308 LEU A C 1
ATOM 2502 O O . LEU A 1 308 ? -19.505 16.187 31.333 1.00 76.56 308 LEU A O 1
ATOM 2506 N N . THR A 1 309 ? -17.729 16.750 30.106 1.00 78.88 309 THR A N 1
ATOM 2507 C CA . THR A 1 309 ? -16.888 15.641 30.571 1.00 78.88 309 THR A CA 1
ATOM 2508 C C . THR A 1 309 ? -16.194 15.961 31.893 1.00 78.88 309 THR A C 1
ATOM 2510 O O . THR A 1 309 ? -15.939 15.053 32.689 1.00 78.88 309 THR A O 1
ATOM 2513 N N . GLU A 1 310 ? -15.894 17.238 32.129 1.00 80.06 310 GLU A N 1
ATOM 2514 C CA . GLU A 1 310 ? -15.332 17.752 33.381 1.00 80.06 310 GLU A CA 1
ATOM 2515 C C . GLU A 1 310 ? -16.370 17.677 34.509 1.00 80.06 310 GLU A C 1
ATOM 2517 O O . GLU A 1 310 ? -16.040 17.191 35.587 1.00 80.06 310 GLU A O 1
ATOM 2522 N N . SER A 1 311 ? -17.649 17.968 34.234 1.00 72.62 311 SER A N 1
ATOM 2523 C CA . SER A 1 311 ? -18.722 17.811 35.233 1.00 72.62 311 SER A CA 1
ATOM 2524 C C . SER A 1 311 ? -18.929 16.358 35.689 1.00 72.62 311 SER A C 1
ATOM 2526 O O . SER A 1 311 ? -19.336 16.119 36.818 1.00 72.62 311 SER A O 1
ATOM 2528 N N . ILE A 1 312 ? -18.622 15.364 34.842 1.00 70.88 312 ILE A N 1
ATOM 2529 C CA . ILE A 1 312 ? -18.630 13.946 35.254 1.00 70.88 312 ILE A CA 1
ATOM 2530 C C . ILE A 1 312 ? -17.524 13.668 36.282 1.00 70.88 312 ILE A C 1
ATOM 2532 O O . ILE A 1 312 ? -17.703 12.833 37.159 1.00 70.88 312 ILE A O 1
ATOM 2536 N N . ALA A 1 313 ? -16.361 14.317 36.168 1.00 61.78 313 ALA A N 1
ATOM 2537 C CA . ALA A 1 313 ? -15.257 14.082 37.099 1.00 61.78 313 ALA A CA 1
ATOM 2538 C C . ALA A 1 313 ? -15.560 14.621 38.508 1.00 61.78 313 ALA A C 1
ATOM 2540 O O . ALA A 1 313 ? -15.082 14.050 39.481 1.00 61.78 313 ALA A O 1
ATOM 2541 N N . GLU A 1 314 ? -16.374 15.675 38.609 1.00 60.12 314 GLU A N 1
ATOM 2542 C CA . GLU A 1 314 ? -16.805 16.273 39.879 1.00 60.12 314 GLU A CA 1
ATOM 2543 C C . GLU A 1 314 ? -17.901 15.455 40.588 1.00 60.12 314 GLU A C 1
ATOM 2545 O O . GLU A 1 314 ? -17.959 15.462 41.812 1.00 60.12 314 GLU A O 1
ATOM 2550 N N . GLU A 1 315 ? -18.726 14.696 39.854 1.00 55.09 315 GLU A N 1
ATOM 2551 C CA . GLU A 1 315 ? -19.767 13.810 40.419 1.00 55.09 315 GLU A CA 1
ATOM 2552 C C . GLU A 1 315 ? -19.196 12.550 41.118 1.00 55.09 315 GLU A C 1
ATOM 2554 O O . GLU A 1 315 ? -19.936 11.837 41.795 1.00 55.09 315 GLU A O 1
ATOM 2559 N N . VAL A 1 316 ? -17.902 12.245 40.943 1.00 47.41 316 VAL A N 1
ATOM 2560 C CA . VAL A 1 316 ? -17.252 10.992 41.398 1.00 47.41 316 VAL A CA 1
ATOM 2561 C C . VAL A 1 316 ? -16.373 11.191 42.653 1.00 47.41 316 VAL A C 1
ATOM 2563 O O . VAL A 1 316 ? -15.800 10.220 43.148 1.00 47.41 316 VAL A O 1
ATOM 2566 N N . VAL A 1 317 ? -16.269 12.419 43.184 1.00 37.69 317 VAL A N 1
ATOM 2567 C CA . VAL A 1 317 ? -15.449 12.765 44.370 1.00 37.69 317 VAL A CA 1
ATOM 2568 C C . VAL A 1 317 ? -16.248 12.724 45.668 1.00 37.69 317 VAL A C 1
ATOM 2570 O O . VAL A 1 317 ? -17.363 13.289 45.698 1.00 37.69 317 VAL A O 1
#

Secondary structure (DSSP, 8-state):
-EEEETTEEE-TTS--HHHHHHHHHHHHHHHHTT--TTT--EEEE--TTT-EEPSS-TTSEEEPPPEEEESEEEEE-TTS-EEEEEEESEEEE-TTSPEEEE-SEEEE-SEEEE-GGGHHHHHIIIII-TTEET-TT--SSSPP-EEEE-HHHHHHHHHHHHHHHHHHHHHHHS-GGGTPPPHHHHHHHHHHTT-TTTTTS-HHHHHHHHHHHHHHSTTHHHHHHHHHHS---HHHHHHHHHHHHHHTTSEEEEEETTEEEEEEEETTTTEEEEEEEEPPGGGTT-HHHHHHHHHTT-HHHHHHHHHHHHHHHHTT-

Radius of gyration: 29.53 Å; chains: 1; bounding box: 66×56×90 Å

pLDDT: mean 83.14, std 9.52, range [37.69, 95.0]

Foldseek 3Di:
DFKAKPNRTDDLVDPDPVSVVLVVLLVVVCVVQVQDPPDGWWKKFFDPVQFDQDPVDRVHGPDDAKDKFFQWAWDQDPVRDTMIMGDADDWDQDPVRDTDGPPRIDIDGGMDTHGSVCSSVVCCQQAPGCQEPNHVNPDPVDHHTIYTDSVVVVVVVVVVVVVLLVLLCCQLPNDPVRNHDDLVLLLLVLLLLLNAPSVPDDSVVSSVVLSVSLVPDDCSSVVSVCSVPDDDDLLSVLSNLLRLCVNVVQWDWDADPNWTFIFGADPVVRDTDDTQGTADPVCVVPRSVVSSVVCVVPVPSSVVSVVVSVVVVVVVD

Sequence (317 aa):
MGFVINGKIVDLTSQSKYAARIKDAQKEIIEKYELTKKTANLRFVYPDNLIRKNPDNPNRPDHPNSFTLDYRETVISPDGNIEDWRYFEVATPNEKGLLEYSPQSEEFRGHWLLTIRDIDKIFWLLCIASRVIGSKNEDTQKRKYIKLDDTIEKAREAIRVEKDKLIVRNAVYGENVTGGLTDEKIREIATIFFVSDAASRDIAVVKTELMTYIDKVQDGYRKFISLTTVKRDPDADLKFIVQKLIDNDKIKVDDKNGEQKWRIYDKDTGKMKNVIVPISPTAKGKEKEFLVSYLMKDSTLAASLKVLTESIAEEVV